Protein AF-A0A3R9GWW0-F1 (afdb_monomer)

Structure (mmCIF, N/CA/C/O backbone):
data_AF-A0A3R9GWW0-F1
#
_entry.id   AF-A0A3R9GWW0-F1
#
loop_
_atom_site.group_PDB
_atom_site.id
_atom_site.type_symbol
_atom_site.label_atom_id
_atom_site.label_alt_id
_atom_site.label_comp_id
_atom_site.label_asym_id
_atom_site.label_entity_id
_atom_site.label_seq_id
_atom_site.pdbx_PDB_ins_code
_atom_site.Cartn_x
_atom_site.Cartn_y
_atom_site.Cartn_z
_atom_site.occupancy
_atom_site.B_iso_or_equiv
_atom_site.auth_seq_id
_atom_site.auth_comp_id
_atom_site.auth_asym_id
_atom_site.auth_atom_id
_atom_site.pdbx_PDB_model_num
ATOM 1 N N . MET A 1 1 ? 41.226 -3.681 -11.270 1.00 31.34 1 MET A N 1
ATOM 2 C CA . MET A 1 1 ? 40.862 -5.068 -11.620 1.00 31.34 1 MET A CA 1
ATOM 3 C C . MET A 1 1 ? 39.345 -5.119 -11.677 1.00 31.34 1 MET A C 1
ATOM 5 O O . MET A 1 1 ? 38.727 -5.248 -10.634 1.00 31.34 1 MET A O 1
ATOM 9 N N . ASN A 1 2 ? 38.751 -4.893 -12.851 1.00 35.66 2 ASN A N 1
ATOM 10 C CA . ASN A 1 2 ? 37.299 -4.964 -13.023 1.00 35.66 2 ASN A CA 1
ATOM 11 C C . ASN A 1 2 ? 37.000 -6.274 -13.745 1.00 35.66 2 ASN A C 1
ATOM 13 O O . ASN A 1 2 ? 37.118 -6.349 -14.965 1.00 35.66 2 ASN A O 1
ATOM 17 N N . GLU A 1 3 ? 36.696 -7.325 -12.989 1.00 45.50 3 GLU A N 1
ATOM 18 C CA . GLU A 1 3 ? 36.083 -8.516 -13.567 1.00 45.50 3 GLU A CA 1
ATOM 19 C C . GLU A 1 3 ? 34.727 -8.099 -14.142 1.00 45.50 3 GLU A C 1
ATOM 21 O O . GLU A 1 3 ? 33.888 -7.549 -13.426 1.00 45.50 3 GLU A O 1
ATOM 26 N N . ASN A 1 4 ? 34.524 -8.317 -15.444 1.00 55.22 4 ASN A N 1
ATOM 27 C CA . ASN A 1 4 ? 33.217 -8.196 -16.086 1.00 55.22 4 ASN A CA 1
ATOM 28 C C . ASN A 1 4 ? 32.294 -9.265 -15.490 1.00 55.22 4 ASN A C 1
ATOM 30 O O . ASN A 1 4 ? 32.170 -10.370 -16.021 1.00 55.22 4 ASN A O 1
ATOM 34 N N . LEU A 1 5 ? 31.708 -8.956 -14.336 1.00 67.00 5 LEU A N 1
ATOM 35 C CA . LEU A 1 5 ? 30.853 -9.864 -13.598 1.00 67.00 5 LEU A CA 1
ATOM 36 C C . LEU A 1 5 ? 29.469 -9.866 -14.243 1.00 67.00 5 LEU A C 1
ATOM 38 O O . LEU A 1 5 ? 28.593 -9.072 -13.906 1.00 67.00 5 LEU A O 1
ATOM 42 N N . TRP A 1 6 ? 29.306 -10.765 -15.203 1.00 82.44 6 TRP A N 1
ATOM 43 C CA . TRP A 1 6 ? 28.029 -11.057 -15.828 1.00 82.44 6 TRP A CA 1
ATOM 44 C C . TRP A 1 6 ? 27.197 -11.935 -14.900 1.00 82.44 6 TRP A C 1
ATOM 46 O O . TRP A 1 6 ? 27.569 -13.072 -14.621 1.00 82.44 6 TRP A O 1
ATOM 56 N N . LEU A 1 7 ? 26.066 -11.414 -14.437 1.00 81.31 7 LEU A N 1
ATOM 57 C CA . LEU A 1 7 ? 25.164 -12.134 -13.542 1.00 81.31 7 LEU A CA 1
ATOM 58 C C . LEU A 1 7 ? 24.038 -12.793 -14.326 1.00 81.31 7 LEU A C 1
ATOM 60 O O . LEU A 1 7 ? 23.473 -12.193 -15.241 1.00 81.31 7 LEU A O 1
ATOM 64 N N . THR A 1 8 ? 23.642 -13.998 -13.937 1.00 89.69 8 THR A N 1
ATOM 65 C CA . THR A 1 8 ? 22.375 -14.583 -14.384 1.00 89.69 8 THR A CA 1
ATOM 66 C C . THR A 1 8 ? 21.188 -13.797 -13.821 1.00 89.69 8 THR A C 1
ATOM 68 O O . THR A 1 8 ? 21.311 -12.989 -12.902 1.00 89.69 8 THR A O 1
ATOM 71 N N . ALA A 1 9 ? 19.985 -14.047 -14.346 1.00 85.38 9 ALA A N 1
ATOM 72 C CA . ALA A 1 9 ? 18.781 -13.383 -13.845 1.00 85.38 9 ALA A CA 1
ATOM 73 C C . ALA A 1 9 ? 18.513 -13.646 -12.353 1.00 85.38 9 ALA A C 1
ATOM 75 O O . ALA A 1 9 ? 17.987 -12.763 -11.684 1.00 85.38 9 ALA A O 1
ATOM 76 N N . ALA A 1 10 ? 18.849 -14.836 -11.844 1.00 81.31 10 ALA A N 1
ATOM 77 C CA . ALA A 1 10 ? 18.664 -15.174 -10.435 1.00 81.31 10 ALA A CA 1
ATOM 78 C C . ALA A 1 10 ? 19.660 -14.412 -9.550 1.00 81.31 10 ALA A C 1
ATOM 80 O O . ALA A 1 10 ? 19.238 -13.721 -8.629 1.00 81.31 10 ALA A O 1
ATOM 81 N N . GLU A 1 11 ? 20.948 -14.445 -9.898 1.00 74.31 11 GLU A N 1
ATOM 82 C CA . GLU A 1 11 ? 22.007 -13.746 -9.155 1.00 74.31 11 GLU A CA 1
ATOM 83 C C . GLU A 1 11 ? 21.822 -12.222 -9.192 1.00 74.31 11 GLU A C 1
ATOM 85 O O . GLU A 1 11 ? 22.012 -11.536 -8.190 1.00 74.31 11 GLU A O 1
ATOM 90 N N . CYS A 1 12 ? 21.407 -11.672 -10.338 1.00 78.44 12 CYS A N 1
ATOM 91 C CA . CYS A 1 12 ? 21.098 -10.250 -10.470 1.00 78.44 12 CYS A CA 1
ATOM 92 C C . CYS A 1 12 ? 19.900 -9.851 -9.596 1.00 78.44 12 CYS A C 1
ATOM 94 O O . CYS A 1 12 ? 19.954 -8.841 -8.894 1.00 78.44 12 CYS A O 1
ATOM 96 N N . ALA A 1 13 ? 18.833 -10.65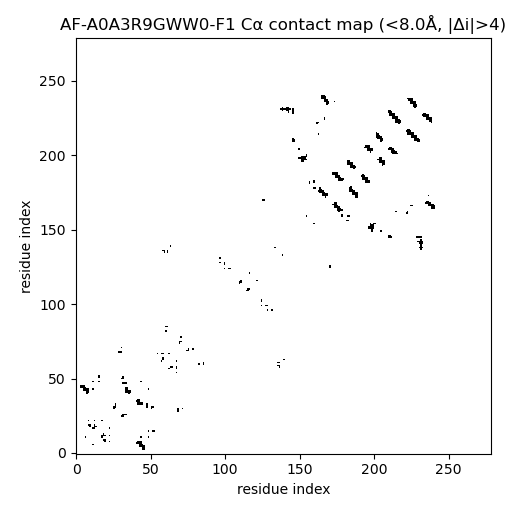6 -9.614 1.00 71.56 13 ALA A N 1
ATOM 97 C CA . ALA A 1 13 ? 17.640 -10.427 -8.807 1.00 71.56 13 ALA A CA 1
ATOM 98 C C . ALA A 1 13 ? 17.975 -10.444 -7.308 1.00 71.56 13 ALA A C 1
ATOM 100 O O . ALA A 1 13 ? 17.619 -9.507 -6.597 1.00 71.56 13 ALA A O 1
ATOM 101 N N . GLU A 1 14 ? 18.725 -11.446 -6.855 1.00 68.56 14 GLU A N 1
ATOM 102 C CA . GLU A 1 14 ? 19.172 -11.569 -5.467 1.00 68.56 14 GLU A CA 1
ATOM 103 C C . GLU A 1 14 ? 20.039 -10.380 -5.037 1.00 68.56 14 GLU A C 1
ATOM 105 O O . GLU A 1 14 ? 19.742 -9.722 -4.041 1.00 68.56 14 GLU A O 1
ATOM 110 N N . ARG A 1 15 ? 21.052 -10.025 -5.834 1.00 67.38 15 ARG A N 1
ATOM 111 C CA . ARG A 1 15 ? 21.992 -8.943 -5.509 1.00 67.38 15 ARG A CA 1
ATOM 112 C C . ARG A 1 15 ? 21.336 -7.566 -5.416 1.00 67.38 15 ARG A C 1
ATOM 114 O O . ARG A 1 15 ? 21.778 -6.727 -4.636 1.00 67.38 15 ARG A O 1
ATOM 121 N N . ILE A 1 16 ? 20.322 -7.318 -6.239 1.00 68.88 16 ILE A N 1
ATOM 122 C CA . ILE A 1 16 ? 19.634 -6.024 -6.327 1.00 68.88 16 ILE A CA 1
ATOM 123 C C . ILE A 1 16 ? 18.380 -5.982 -5.432 1.00 68.88 16 ILE A C 1
ATOM 125 O O . ILE A 1 16 ? 17.779 -4.923 -5.253 1.00 68.88 16 ILE A O 1
ATOM 129 N N . GLY A 1 17 ? 17.987 -7.109 -4.827 1.00 69.25 17 GLY A N 1
ATOM 130 C CA . GLY A 1 17 ? 16.772 -7.198 -4.012 1.00 69.25 17 GLY A CA 1
ATOM 131 C C . GLY A 1 17 ? 15.491 -7.112 -4.848 1.00 69.25 17 GLY A C 1
ATOM 132 O O . GLY A 1 17 ? 14.492 -6.535 -4.423 1.00 69.25 17 GLY A O 1
ATOM 133 N N . LEU A 1 18 ? 15.523 -7.654 -6.066 1.00 76.75 18 LEU A N 1
ATOM 134 C CA . LEU A 1 18 ? 14.397 -7.726 -6.991 1.00 76.75 18 LEU A CA 1
ATOM 135 C C . LEU A 1 18 ? 13.969 -9.175 -7.220 1.00 76.75 18 LEU A C 1
ATOM 137 O O . LEU A 1 18 ? 14.653 -10.125 -6.866 1.00 76.75 18 LEU A O 1
ATOM 141 N N . THR A 1 19 ? 12.821 -9.357 -7.869 1.00 75.62 19 THR A N 1
ATOM 142 C CA . THR A 1 19 ? 12.428 -10.673 -8.383 1.00 75.62 19 THR A CA 1
ATOM 143 C C . THR A 1 19 ? 12.870 -10.832 -9.835 1.00 75.62 19 THR A C 1
ATOM 145 O O . THR A 1 19 ? 12.892 -9.871 -10.606 1.00 75.62 19 THR A O 1
ATOM 148 N N . VAL A 1 20 ? 13.102 -12.072 -10.273 1.00 80.31 20 VAL A N 1
ATOM 149 C CA . VAL A 1 20 ? 13.329 -12.378 -11.700 1.00 80.31 20 VAL A CA 1
ATOM 150 C C . VAL A 1 20 ? 12.158 -11.890 -12.572 1.00 80.31 20 VAL A C 1
ATOM 152 O O . VAL A 1 20 ? 12.354 -11.474 -13.714 1.00 80.31 20 VAL A O 1
ATOM 155 N N . LYS A 1 21 ? 10.928 -11.899 -12.035 1.00 78.56 21 LYS A N 1
ATOM 156 C CA . LYS A 1 21 ? 9.745 -11.335 -12.707 1.00 78.56 21 LYS A CA 1
ATOM 157 C C . LYS A 1 21 ? 9.873 -9.820 -12.912 1.00 78.56 21 LYS A C 1
ATOM 159 O O . LYS A 1 21 ? 9.528 -9.349 -13.993 1.00 78.56 21 LYS A O 1
ATOM 164 N N . ALA A 1 22 ? 10.392 -9.080 -11.930 1.00 79.19 22 ALA A N 1
ATOM 165 C CA . ALA A 1 22 ? 10.634 -7.642 -12.049 1.00 79.19 22 ALA A CA 1
ATOM 166 C C . ALA A 1 22 ? 11.680 -7.331 -13.130 1.00 79.19 22 ALA A C 1
ATOM 168 O O . ALA A 1 22 ? 11.433 -6.477 -13.975 1.00 79.19 22 ALA A O 1
ATOM 169 N N . LEU A 1 23 ? 12.780 -8.093 -13.191 1.00 81.56 23 LEU A N 1
ATOM 170 C CA . LEU A 1 23 ? 13.783 -7.940 -14.255 1.00 81.56 23 LEU A CA 1
ATOM 171 C C . LEU A 1 23 ? 13.171 -8.134 -15.652 1.00 81.56 23 LEU A C 1
ATOM 173 O O . LEU A 1 23 ? 13.373 -7.314 -16.544 1.00 81.56 23 LEU A O 1
ATOM 177 N N . ARG A 1 24 ? 12.344 -9.174 -15.835 1.00 87.31 24 ARG A N 1
ATOM 178 C CA . ARG A 1 24 ? 11.625 -9.413 -17.104 1.00 87.31 24 ARG A CA 1
ATOM 179 C C . ARG A 1 24 ? 10.642 -8.294 -17.440 1.00 87.31 24 ARG A C 1
ATOM 181 O O . ARG A 1 24 ? 10.481 -7.952 -18.608 1.00 87.31 24 ARG A O 1
ATOM 188 N N . LEU A 1 25 ? 9.957 -7.748 -16.436 1.00 86.19 25 LEU A N 1
ATOM 189 C CA . LEU A 1 25 ? 9.049 -6.620 -16.623 1.00 86.19 25 LEU A CA 1
ATOM 190 C C . LEU A 1 25 ? 9.809 -5.379 -17.102 1.00 86.19 25 LEU A C 1
ATOM 192 O O . LEU A 1 25 ? 9.344 -4.710 -18.021 1.00 86.19 25 LEU A O 1
ATOM 196 N N . TYR A 1 26 ? 10.965 -5.087 -16.508 1.00 88.69 26 TYR A N 1
ATOM 197 C CA . TYR A 1 26 ? 11.792 -3.940 -16.881 1.00 88.69 26 TYR A CA 1
ATOM 198 C C . TYR A 1 26 ? 12.376 -4.099 -18.286 1.00 88.69 26 TYR A C 1
ATOM 200 O O . TYR A 1 26 ? 12.288 -3.165 -19.077 1.00 88.69 26 TYR A O 1
ATOM 208 N N . GLU A 1 27 ? 12.850 -5.295 -18.644 1.00 92.44 27 GLU A N 1
ATOM 209 C CA . GLU A 1 27 ? 13.274 -5.605 -20.016 1.00 92.44 27 GLU A CA 1
ATOM 210 C C . GLU A 1 27 ? 12.120 -5.412 -21.013 1.00 92.44 27 GLU A C 1
ATOM 212 O O . GLU A 1 27 ? 12.273 -4.722 -22.015 1.00 92.44 27 GLU A O 1
ATOM 217 N N . LYS A 1 28 ? 10.921 -5.940 -20.717 1.00 90.31 28 LYS A N 1
ATOM 218 C CA . LYS A 1 28 ? 9.733 -5.782 -21.580 1.00 90.31 28 LYS A CA 1
ATOM 219 C C . LYS A 1 28 ? 9.337 -4.313 -21.780 1.00 90.31 28 LYS A C 1
ATOM 221 O O . LYS A 1 28 ? 8.747 -3.973 -22.800 1.00 90.31 28 LYS A O 1
ATOM 226 N N . ARG A 1 29 ? 9.617 -3.458 -20.796 1.00 84.12 29 ARG A N 1
ATOM 227 C CA . ARG A 1 29 ? 9.368 -2.009 -20.838 1.00 84.12 29 ARG A CA 1
ATOM 228 C C . ARG A 1 29 ? 10.515 -1.225 -21.490 1.00 84.12 29 ARG A C 1
ATOM 230 O O . ARG A 1 29 ? 10.422 -0.007 -21.552 1.00 84.12 29 ARG A O 1
ATOM 237 N N . GLY A 1 30 ? 11.574 -1.895 -21.951 1.00 89.38 30 GLY A N 1
ATOM 238 C CA . GLY A 1 30 ? 12.750 -1.259 -22.552 1.00 89.38 30 GLY A CA 1
ATOM 239 C C . GLY A 1 30 ? 13.646 -0.526 -21.551 1.00 89.38 30 GLY A C 1
ATOM 240 O O . GLY A 1 30 ? 14.509 0.243 -21.954 1.00 89.38 30 GLY A O 1
ATOM 241 N N . LEU A 1 31 ? 13.447 -0.745 -20.248 1.00 88.06 31 LEU A N 1
ATOM 242 C CA . LEU A 1 31 ? 14.193 -0.060 -19.190 1.00 88.06 31 LEU A CA 1
ATOM 243 C C . LEU A 1 31 ? 15.599 -0.624 -18.993 1.00 88.06 31 LEU A C 1
ATOM 245 O O . LEU A 1 31 ? 16.478 0.080 -18.514 1.00 88.06 31 LEU A O 1
ATOM 249 N N . ILE A 1 32 ? 15.796 -1.895 -19.332 1.00 91.94 32 ILE A N 1
ATOM 250 C CA . ILE A 1 32 ? 17.079 -2.599 -19.296 1.00 91.94 32 ILE A CA 1
ATOM 251 C C . ILE A 1 32 ? 17.186 -3.470 -20.545 1.00 91.94 32 ILE A C 1
ATOM 253 O O . ILE A 1 32 ? 16.166 -3.934 -21.057 1.00 91.94 32 ILE A O 1
ATOM 257 N N . ASN A 1 33 ? 18.407 -3.731 -21.006 1.00 92.00 33 ASN A N 1
ATOM 258 C CA . ASN A 1 33 ? 18.647 -4.557 -22.185 1.00 92.00 33 ASN A CA 1
ATOM 259 C C . ASN A 1 33 ? 19.767 -5.577 -21.914 1.00 92.00 33 ASN A C 1
ATOM 261 O O . ASN A 1 33 ? 20.886 -5.386 -22.383 1.00 92.00 33 ASN A O 1
ATOM 265 N N . PRO A 1 34 ? 19.486 -6.641 -21.138 1.00 92.06 34 PRO A N 1
ATOM 266 C CA . PRO A 1 34 ? 20.502 -7.607 -20.743 1.00 92.06 34 PRO A CA 1
ATOM 267 C C . PRO A 1 34 ? 21.108 -8.314 -21.955 1.00 92.06 34 PRO A C 1
ATOM 269 O O . PRO A 1 34 ? 20.400 -8.686 -22.899 1.00 92.06 34 PRO A O 1
ATOM 272 N N . TRP A 1 35 ? 22.413 -8.571 -21.891 1.00 92.62 35 TRP A N 1
ATOM 273 C CA . TRP A 1 35 ? 23.101 -9.347 -22.912 1.00 92.62 35 TRP A CA 1
ATOM 274 C C . TRP A 1 35 ? 22.568 -10.781 -22.962 1.00 92.62 35 TRP A C 1
ATOM 276 O O . TRP A 1 35 ? 22.094 -11.335 -21.966 1.00 92.62 35 TRP A O 1
ATOM 286 N N . ARG A 1 36 ? 22.636 -11.406 -24.139 1.00 92.19 36 ARG A N 1
ATOM 287 C CA . ARG A 1 36 ? 22.170 -12.778 -24.347 1.00 92.19 36 ARG A CA 1
ATOM 288 C C . ARG A 1 36 ? 23.310 -13.670 -24.800 1.00 92.19 36 ARG A C 1
ATOM 290 O O . ARG A 1 36 ? 23.989 -13.368 -25.774 1.00 92.19 36 ARG A O 1
ATOM 297 N N . THR A 1 37 ? 23.473 -14.803 -24.122 1.00 88.69 37 THR A N 1
ATOM 298 C CA . THR A 1 37 ? 24.397 -15.855 -24.563 1.00 88.69 37 THR A CA 1
ATOM 299 C C . THR A 1 37 ? 23.921 -16.475 -25.881 1.00 88.69 37 THR A C 1
ATOM 301 O O . THR A 1 37 ? 22.749 -16.366 -26.241 1.00 88.69 37 THR A O 1
ATOM 304 N N . GLY A 1 38 ? 24.782 -17.238 -26.564 1.00 81.62 38 GLY A N 1
ATOM 305 C CA . GLY A 1 38 ? 24.387 -18.011 -27.755 1.00 81.62 38 GLY A CA 1
ATOM 306 C C . GLY A 1 38 ? 23.267 -19.039 -27.507 1.00 81.62 38 GLY A C 1
ATOM 307 O O . GLY A 1 38 ? 22.579 -19.435 -28.440 1.00 81.62 38 GLY A O 1
ATOM 308 N N . LYS A 1 39 ? 23.026 -19.429 -26.245 1.00 86.12 39 LYS A N 1
ATOM 309 C CA . LYS A 1 39 ? 21.882 -20.261 -25.815 1.00 86.12 39 LYS A CA 1
ATOM 310 C C . LYS A 1 39 ? 20.658 -19.431 -25.391 1.00 86.12 39 LYS A C 1
ATOM 312 O O . LYS A 1 39 ? 19.731 -19.957 -24.780 1.00 86.12 39 LYS A O 1
ATOM 317 N N . ASN A 1 40 ? 20.655 -18.135 -25.699 1.00 87.06 40 ASN A N 1
ATOM 318 C CA . ASN A 1 40 ? 19.601 -17.168 -25.397 1.00 87.06 40 ASN A CA 1
ATOM 319 C C . ASN A 1 40 ? 19.351 -16.921 -23.891 1.00 87.06 40 ASN A C 1
ATOM 321 O O . ASN A 1 40 ? 18.244 -16.549 -23.485 1.00 87.06 40 ASN A O 1
ATOM 325 N N . TRP A 1 41 ? 20.363 -17.124 -23.041 1.00 87.75 41 TRP A N 1
ATOM 326 C CA . TRP A 1 41 ? 20.273 -16.825 -21.605 1.00 87.75 41 TRP A CA 1
ATOM 327 C C . TRP A 1 41 ? 20.624 -15.370 -21.326 1.00 87.75 41 TRP A C 1
ATOM 329 O O . TRP A 1 41 ? 21.579 -14.858 -21.897 1.00 87.75 41 TRP A O 1
ATOM 339 N N . ARG A 1 42 ? 19.868 -14.726 -20.431 1.00 92.25 42 ARG A N 1
ATOM 340 C CA . ARG A 1 42 ? 20.091 -13.329 -20.034 1.00 92.25 42 ARG A CA 1
ATOM 341 C C . ARG A 1 42 ? 21.254 -13.226 -19.061 1.00 92.25 42 ARG A C 1
ATOM 343 O O . ARG A 1 42 ? 21.236 -13.910 -18.036 1.00 92.25 42 ARG A O 1
ATOM 350 N N . LEU A 1 43 ? 22.175 -12.327 -19.365 1.00 90.81 43 LEU A N 1
ATOM 351 C CA . LEU A 1 43 ? 23.265 -11.915 -18.504 1.00 90.81 43 LEU A CA 1
ATOM 352 C C . LEU A 1 43 ? 23.192 -10.406 -18.274 1.00 90.81 43 LEU A C 1
ATOM 354 O O . LEU A 1 43 ? 22.902 -9.641 -19.192 1.00 90.81 43 LEU A O 1
ATOM 358 N N . TYR A 1 44 ? 23.431 -10.002 -17.034 1.00 85.94 44 TYR A N 1
ATOM 359 C CA . TYR A 1 44 ? 23.346 -8.620 -16.579 1.00 85.94 44 TYR A CA 1
ATOM 360 C C . TYR A 1 44 ? 24.750 -8.153 -16.221 1.00 85.94 44 TYR A C 1
ATOM 362 O O . TYR A 1 44 ? 25.382 -8.735 -15.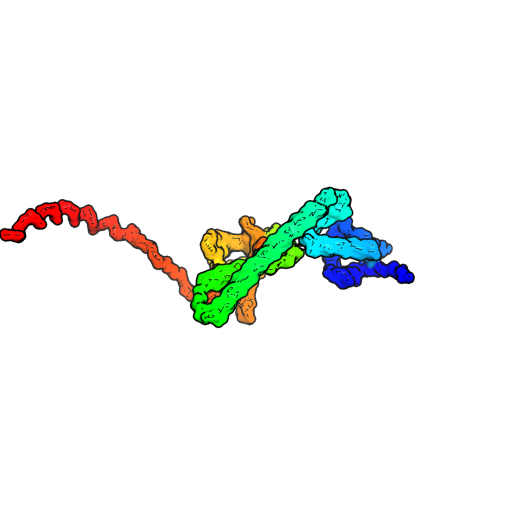334 1.00 85.94 44 TYR A O 1
ATOM 370 N N . GLY A 1 45 ? 25.236 -7.153 -16.949 1.00 77.62 45 GLY A N 1
ATOM 371 C CA . GLY A 1 45 ? 26.532 -6.533 -16.733 1.00 77.62 45 GLY A CA 1
ATOM 372 C C . GLY A 1 45 ? 26.447 -5.333 -15.796 1.00 77.62 45 GLY A C 1
ATOM 373 O O . GLY A 1 45 ? 25.431 -5.070 -15.142 1.00 77.62 45 GLY A O 1
ATOM 374 N N . VAL A 1 46 ? 27.545 -4.585 -15.734 1.00 72.12 46 VAL A N 1
ATOM 375 C CA . VAL A 1 46 ? 27.666 -3.394 -14.883 1.00 72.12 46 VAL A CA 1
ATOM 376 C C . VAL A 1 46 ? 26.694 -2.299 -15.333 1.00 72.12 46 VAL A C 1
ATOM 378 O O . VAL A 1 46 ? 26.111 -1.620 -14.486 1.00 72.12 46 VAL A O 1
ATOM 381 N N . GLU A 1 47 ? 26.453 -2.166 -16.637 1.00 72.94 47 GLU A N 1
ATOM 382 C CA . GLU A 1 47 ? 25.510 -1.199 -17.200 1.00 72.94 47 GLU A CA 1
ATOM 383 C C . GLU A 1 47 ? 24.064 -1.498 -16.782 1.00 72.94 47 GLU A C 1
ATOM 385 O O . GLU A 1 47 ? 23.352 -0.598 -16.323 1.00 72.94 47 GLU A O 1
ATOM 390 N N . GLU A 1 48 ? 23.628 -2.762 -16.859 1.00 80.62 48 GLU A N 1
ATOM 391 C CA . GLU A 1 48 ? 22.290 -3.150 -16.397 1.00 80.62 48 GLU A CA 1
ATOM 392 C C . GLU A 1 48 ? 22.137 -2.947 -14.890 1.00 80.62 48 GLU A C 1
ATOM 394 O O . GLU A 1 48 ? 21.093 -2.478 -14.441 1.00 80.62 48 GLU A O 1
ATOM 399 N N . LEU A 1 49 ? 23.164 -3.264 -14.099 1.00 72.69 49 LEU A N 1
ATOM 400 C CA . LEU A 1 49 ? 23.149 -3.058 -12.649 1.00 72.69 49 LEU A CA 1
ATOM 401 C C . LEU A 1 49 ? 23.032 -1.570 -12.290 1.00 72.69 49 LEU A C 1
ATOM 403 O O . LEU A 1 49 ? 22.244 -1.212 -11.413 1.00 72.69 49 LEU A O 1
ATOM 407 N N . ALA A 1 50 ? 23.774 -0.696 -12.974 1.00 65.69 50 ALA A N 1
ATOM 408 C CA . ALA A 1 50 ? 23.674 0.750 -12.789 1.00 65.69 50 ALA A CA 1
ATOM 409 C C . ALA A 1 50 ? 22.259 1.254 -13.114 1.00 65.69 50 ALA A C 1
ATOM 411 O O . ALA A 1 50 ? 21.652 1.970 -12.314 1.00 65.69 50 ALA A O 1
ATOM 412 N N . ARG A 1 51 ? 21.690 0.794 -14.232 1.00 78.00 51 ARG A N 1
ATOM 413 C CA . ARG A 1 51 ? 20.326 1.130 -14.654 1.00 78.00 51 ARG A CA 1
ATOM 414 C C . ARG A 1 51 ? 19.260 0.625 -13.678 1.00 78.00 51 ARG A C 1
ATOM 416 O O . ARG A 1 51 ? 18.304 1.335 -13.378 1.00 78.00 51 ARG A O 1
ATOM 423 N N . LEU A 1 52 ? 19.412 -0.587 -13.151 1.00 76.38 52 LEU A N 1
ATOM 424 C CA . LEU A 1 52 ? 18.506 -1.150 -12.148 1.00 76.38 52 LEU A CA 1
ATOM 425 C C . LEU A 1 52 ? 18.535 -0.350 -10.841 1.00 76.38 52 LEU A C 1
ATOM 427 O O . LEU A 1 52 ? 17.477 -0.083 -10.270 1.00 76.38 52 LEU A O 1
ATOM 431 N N . ASN A 1 53 ? 19.719 0.071 -10.393 1.00 65.06 53 ASN A N 1
ATOM 432 C CA . ASN A 1 53 ? 19.860 0.929 -9.216 1.00 65.06 53 ASN A CA 1
ATOM 433 C C . ASN A 1 53 ? 19.212 2.305 -9.420 1.00 65.06 53 ASN A C 1
ATOM 435 O O . ASN A 1 53 ? 18.556 2.808 -8.510 1.00 65.06 53 ASN A O 1
ATOM 439 N N . GLU A 1 54 ? 19.329 2.886 -10.614 1.00 68.88 54 GLU A N 1
ATOM 440 C CA . GLU A 1 54 ? 18.648 4.133 -10.980 1.00 68.88 54 GLU A CA 1
ATOM 441 C C . GLU A 1 54 ? 17.116 3.983 -10.909 1.00 68.88 54 GLU A C 1
ATOM 443 O O . GLU A 1 54 ? 16.439 4.779 -10.256 1.00 68.88 54 GLU A O 1
ATOM 448 N N . ILE A 1 55 ? 16.563 2.912 -11.490 1.00 75.75 55 ILE A N 1
ATOM 449 C CA . ILE A 1 55 ? 15.125 2.598 -11.415 1.00 75.75 55 ILE A CA 1
ATOM 450 C C . ILE A 1 55 ? 14.677 2.447 -9.956 1.00 75.75 55 ILE A C 1
ATOM 452 O O . ILE A 1 55 ? 13.628 2.969 -9.581 1.00 75.75 55 ILE A O 1
ATOM 456 N N . LEU A 1 56 ? 15.462 1.757 -9.123 1.00 68.81 56 LEU A N 1
ATOM 457 C CA . LEU A 1 56 ? 15.165 1.582 -7.700 1.00 68.81 56 LEU A CA 1
ATOM 458 C C . LEU A 1 56 ? 15.208 2.897 -6.918 1.00 68.81 56 LEU A C 1
ATOM 460 O O . LEU A 1 56 ? 14.356 3.115 -6.059 1.00 68.81 56 LEU A O 1
ATOM 464 N N . ALA A 1 57 ? 16.168 3.777 -7.201 1.00 60.59 57 ALA A N 1
ATOM 465 C CA . ALA A 1 57 ? 16.246 5.089 -6.566 1.00 60.59 57 ALA A CA 1
ATOM 466 C C . ALA A 1 57 ? 15.002 5.927 -6.891 1.00 60.59 57 ALA A C 1
ATOM 468 O O . ALA A 1 57 ? 14.361 6.459 -5.989 1.00 60.59 57 ALA A O 1
ATOM 469 N N . LEU A 1 58 ? 14.594 5.965 -8.161 1.00 68.62 58 LEU A N 1
ATOM 470 C CA . LEU A 1 58 ? 13.392 6.680 -8.596 1.00 68.62 58 LEU A CA 1
ATOM 471 C C . LEU A 1 58 ? 12.107 6.059 -8.033 1.00 68.62 58 LEU A C 1
ATOM 473 O O . LEU A 1 58 ? 11.174 6.779 -7.678 1.00 68.62 58 LEU A O 1
ATOM 477 N N . LYS A 1 59 ? 12.065 4.731 -7.898 1.00 70.88 59 LYS A N 1
ATOM 478 C CA . LYS A 1 59 ? 10.977 4.026 -7.212 1.00 70.88 59 LYS A CA 1
ATOM 479 C C . LYS A 1 59 ? 10.847 4.450 -5.754 1.00 70.88 59 LYS A C 1
ATOM 481 O O . LYS A 1 59 ? 9.779 4.894 -5.348 1.00 70.88 59 LYS A O 1
ATOM 486 N N . ARG A 1 60 ? 11.962 4.466 -5.018 1.00 62.31 60 ARG A N 1
ATOM 487 C CA . ARG A 1 60 ? 12.015 4.935 -3.622 1.00 62.31 60 ARG A CA 1
ATOM 488 C C . ARG A 1 60 ? 11.599 6.399 -3.461 1.00 62.31 60 ARG A C 1
ATOM 490 O O . ARG A 1 60 ? 11.114 6.770 -2.398 1.00 62.31 60 ARG A O 1
ATOM 497 N N . LEU A 1 61 ? 11.752 7.212 -4.507 1.00 58.62 61 LEU A N 1
ATOM 498 C CA . LEU A 1 61 ? 11.258 8.593 -4.571 1.00 58.62 61 LEU A CA 1
ATOM 499 C C . LEU A 1 61 ? 9.755 8.696 -4.905 1.00 58.62 61 LEU A C 1
ATOM 501 O O . LEU A 1 61 ? 9.232 9.796 -5.054 1.00 58.62 61 LEU A O 1
ATOM 505 N N . GLY A 1 62 ? 9.052 7.569 -5.027 1.00 62.78 62 GLY A N 1
ATOM 506 C CA . GLY A 1 62 ? 7.608 7.505 -5.244 1.00 62.78 62 GLY A CA 1
ATOM 507 C C . GLY A 1 62 ? 7.178 7.558 -6.711 1.00 62.78 62 GLY A C 1
ATOM 508 O O . GLY A 1 62 ? 5.989 7.730 -6.990 1.00 62.78 62 GLY A O 1
ATOM 509 N N . LEU A 1 63 ? 8.099 7.420 -7.673 1.00 67.75 63 LEU A N 1
ATOM 510 C CA . LEU A 1 63 ? 7.746 7.493 -9.091 1.00 67.75 63 LEU A CA 1
ATOM 511 C C . LEU A 1 63 ? 7.117 6.184 -9.600 1.00 67.75 63 LEU A C 1
ATOM 513 O O . LEU A 1 63 ? 7.569 5.061 -9.346 1.00 67.75 63 LEU A O 1
ATOM 517 N N . SER A 1 64 ? 6.065 6.327 -10.410 1.00 76.75 64 SER A N 1
ATOM 518 C CA . SER A 1 64 ? 5.452 5.192 -11.101 1.00 76.75 64 SER A CA 1
ATOM 519 C C . SER A 1 64 ? 6.404 4.619 -12.157 1.00 76.75 64 SER A C 1
ATOM 521 O O . SER A 1 64 ? 7.244 5.322 -12.716 1.00 76.75 64 SER A O 1
ATOM 523 N N . LEU A 1 65 ? 6.259 3.330 -12.484 1.00 77.94 65 LEU A N 1
ATOM 524 C CA . LEU A 1 65 ? 7.127 2.700 -13.488 1.00 77.94 65 LEU A CA 1
ATOM 525 C C . LEU A 1 65 ? 6.942 3.324 -14.884 1.00 77.94 65 LEU A C 1
ATOM 527 O O . LEU A 1 65 ? 7.897 3.404 -15.649 1.00 77.94 65 LEU A O 1
ATOM 531 N N . ALA A 1 66 ? 5.727 3.784 -15.205 1.00 80.44 66 ALA A N 1
ATOM 532 C CA . ALA A 1 66 ? 5.451 4.510 -16.443 1.00 80.44 66 ALA A CA 1
ATOM 533 C C . ALA A 1 66 ? 6.247 5.821 -16.502 1.00 80.44 66 ALA A C 1
ATOM 535 O O . ALA A 1 66 ? 6.966 6.052 -17.468 1.00 80.44 66 ALA A O 1
ATOM 536 N N . ARG A 1 67 ? 6.230 6.604 -15.414 1.00 71.81 67 ARG A N 1
ATOM 537 C CA . ARG A 1 67 ? 6.969 7.867 -15.341 1.00 71.81 67 ARG A CA 1
ATOM 538 C C . ARG A 1 67 ? 8.483 7.670 -15.369 1.00 71.81 67 ARG A C 1
ATOM 540 O O . ARG A 1 67 ? 9.182 8.436 -16.017 1.00 71.81 67 ARG A O 1
ATOM 547 N N . ILE A 1 68 ? 8.982 6.620 -14.716 1.00 80.19 68 ILE A N 1
ATOM 548 C CA . ILE A 1 68 ? 10.396 6.227 -14.803 1.00 80.19 68 ILE A CA 1
ATOM 549 C C . ILE A 1 68 ? 10.771 5.900 -16.255 1.00 80.19 68 ILE A C 1
ATOM 551 O O . ILE A 1 68 ? 11.841 6.284 -16.705 1.00 80.19 68 ILE A O 1
ATOM 555 N N . THR A 1 69 ? 9.884 5.246 -17.010 1.00 83.44 69 THR A N 1
ATOM 556 C CA . THR A 1 69 ? 10.128 4.933 -18.429 1.00 83.44 69 THR A CA 1
ATOM 557 C C . THR A 1 69 ? 10.252 6.200 -19.274 1.00 83.44 69 THR A C 1
ATOM 559 O O . THR A 1 69 ? 11.224 6.338 -20.008 1.00 83.44 69 THR A O 1
ATOM 562 N N . GLU A 1 70 ? 9.332 7.154 -19.123 1.00 80.38 70 GLU A N 1
ATOM 563 C CA . GLU A 1 70 ? 9.392 8.458 -19.810 1.00 80.38 70 GLU A CA 1
ATOM 564 C C . GLU A 1 70 ? 10.658 9.247 -19.446 1.00 80.38 70 GLU A C 1
ATOM 566 O O . GLU A 1 70 ? 11.307 9.849 -20.304 1.00 80.38 70 GLU A O 1
ATOM 571 N N . LEU A 1 71 ? 11.029 9.221 -18.163 1.00 78.31 71 LEU A N 1
ATOM 572 C CA . LEU A 1 71 ? 12.205 9.909 -17.649 1.00 78.31 71 LEU A CA 1
ATOM 573 C C . LEU A 1 71 ? 13.497 9.358 -18.249 1.00 78.31 71 LEU A C 1
ATOM 575 O O . LEU A 1 71 ? 14.308 10.116 -18.775 1.00 78.31 71 LEU A O 1
ATOM 579 N N . LEU A 1 72 ? 13.670 8.038 -18.194 1.00 79.06 72 LEU A N 1
ATOM 580 C CA . LEU A 1 72 ? 14.880 7.377 -18.677 1.00 79.06 72 LEU A CA 1
ATOM 581 C C . LEU A 1 72 ? 14.963 7.338 -20.209 1.00 79.06 72 LEU A C 1
ATOM 583 O O . LEU A 1 72 ? 16.059 7.198 -20.748 1.00 79.06 72 LEU A O 1
ATOM 587 N N . ALA A 1 73 ? 13.841 7.530 -20.909 1.00 78.75 73 ALA A N 1
ATOM 588 C CA . ALA A 1 73 ? 13.800 7.750 -22.354 1.00 78.75 73 ALA A CA 1
ATOM 589 C C . ALA A 1 73 ? 14.224 9.175 -22.773 1.00 78.75 73 ALA A C 1
ATOM 591 O O . ALA A 1 73 ? 14.186 9.497 -23.960 1.00 78.75 73 ALA A O 1
ATOM 592 N N . GLY A 1 74 ? 14.602 10.046 -21.825 1.00 67.00 74 GLY A N 1
ATOM 593 C CA . GLY A 1 74 ? 14.992 11.432 -22.104 1.00 67.00 74 GLY A CA 1
ATOM 594 C C . GLY A 1 74 ? 13.820 12.335 -22.499 1.00 67.00 74 GLY A C 1
ATOM 595 O O . GLY A 1 74 ? 14.033 13.435 -23.000 1.00 67.00 74 GLY A O 1
ATOM 596 N N . GLN A 1 75 ? 12.581 11.881 -22.284 1.00 55.38 75 GLN A N 1
ATOM 597 C CA . GLN A 1 75 ? 11.360 12.601 -22.657 1.00 55.38 75 GLN A CA 1
ATOM 598 C C . GLN A 1 75 ? 10.816 13.481 -21.524 1.00 55.38 75 GLN A C 1
ATOM 600 O O . GLN A 1 75 ? 9.869 14.237 -21.733 1.00 55.38 75 GLN A O 1
ATOM 605 N N . ALA A 1 76 ? 11.393 13.409 -20.322 1.00 52.44 76 ALA A N 1
ATOM 606 C CA . ALA A 1 76 ? 10.917 14.185 -19.186 1.00 52.44 76 ALA A CA 1
ATOM 607 C C . ALA A 1 76 ? 11.728 15.472 -18.992 1.00 52.44 76 ALA A C 1
ATOM 609 O O . ALA A 1 76 ? 12.725 15.507 -18.275 1.00 52.44 76 ALA A O 1
ATOM 610 N N . THR A 1 77 ? 11.202 16.576 -19.508 1.00 51.88 77 THR A N 1
ATOM 611 C CA . THR A 1 77 ? 11.575 17.956 -19.142 1.00 51.88 77 THR A CA 1
ATOM 612 C C . THR A 1 77 ? 11.105 18.352 -17.727 1.00 51.88 77 THR A C 1
ATOM 614 O O . THR A 1 77 ? 11.040 19.528 -17.391 1.00 51.88 77 THR A O 1
ATOM 617 N N . ASP A 1 78 ? 10.710 17.378 -16.902 1.00 57.50 78 ASP A N 1
ATOM 618 C CA . ASP A 1 78 ? 9.733 17.575 -15.823 1.00 57.50 78 ASP A CA 1
ATOM 619 C C . ASP A 1 78 ? 10.027 16.686 -14.588 1.00 57.50 78 ASP A C 1
ATOM 621 O O . ASP A 1 78 ? 9.176 16.497 -13.712 1.00 57.50 78 ASP A O 1
ATOM 625 N N . LEU A 1 79 ? 11.251 16.129 -14.504 1.00 57.75 79 LEU A N 1
ATOM 626 C CA . LEU A 1 79 ? 11.761 15.448 -13.303 1.00 57.75 79 LEU A CA 1
ATOM 627 C C . LEU A 1 79 ? 11.783 16.403 -12.115 1.00 57.75 79 LEU A C 1
ATOM 629 O O . LEU A 1 79 ? 11.282 16.058 -11.052 1.00 57.75 79 LEU A O 1
ATOM 633 N N . ASP A 1 80 ? 12.318 17.606 -12.325 1.00 60.34 80 ASP A N 1
ATOM 634 C CA . ASP A 1 80 ? 12.397 18.648 -11.305 1.00 60.34 80 ASP A CA 1
ATOM 635 C C . ASP A 1 80 ? 11.011 18.957 -10.720 1.00 60.34 80 ASP A C 1
ATOM 637 O O . ASP A 1 80 ? 10.806 18.839 -9.515 1.00 60.34 80 ASP A O 1
ATOM 641 N N . ARG A 1 81 ? 9.997 19.170 -11.572 1.00 58.44 81 ARG A N 1
ATOM 642 C CA . ARG A 1 81 ? 8.612 19.357 -11.110 1.00 58.44 81 ARG A CA 1
ATOM 643 C C . ARG A 1 81 ? 8.062 18.147 -10.360 1.00 58.44 81 ARG A C 1
ATOM 645 O O . ARG A 1 81 ? 7.386 18.313 -9.349 1.00 58.44 81 ARG A O 1
ATOM 652 N N . THR A 1 82 ? 8.362 16.933 -10.821 1.00 57.47 82 THR A N 1
ATOM 653 C CA . THR A 1 82 ? 7.938 15.696 -10.143 1.00 57.47 82 THR A CA 1
ATOM 654 C C . THR A 1 82 ? 8.556 15.601 -8.743 1.00 57.47 82 THR A C 1
ATOM 656 O O . THR A 1 82 ? 7.856 15.275 -7.783 1.00 57.47 82 THR A O 1
ATOM 659 N N . LEU A 1 83 ? 9.843 15.929 -8.607 1.00 62.12 83 LEU A N 1
ATOM 660 C CA . LEU A 1 83 ? 10.551 15.946 -7.327 1.00 62.12 83 LEU A CA 1
ATOM 661 C C . LEU A 1 83 ? 10.029 17.054 -6.407 1.00 62.12 83 LEU A C 1
ATOM 663 O O . LEU A 1 83 ? 9.827 16.796 -5.224 1.00 62.12 83 LEU A O 1
ATOM 667 N N . VAL A 1 84 ? 9.717 18.238 -6.938 1.00 66.06 84 VAL A N 1
ATOM 668 C CA . VAL A 1 84 ? 9.083 19.333 -6.183 1.00 66.06 84 VAL A CA 1
ATOM 669 C C . VAL A 1 84 ? 7.696 18.929 -5.669 1.00 66.06 84 VAL A C 1
ATOM 671 O O . VAL A 1 84 ? 7.362 19.190 -4.510 1.00 66.06 84 VAL A O 1
ATOM 674 N N . MET A 1 85 ? 6.881 18.247 -6.481 1.00 58.72 85 MET A N 1
ATOM 675 C CA . MET A 1 85 ? 5.582 17.725 -6.034 1.00 58.72 85 MET A CA 1
ATOM 676 C C . MET A 1 85 ? 5.744 16.671 -4.931 1.00 58.72 85 MET A C 1
ATOM 678 O O . MET A 1 85 ? 5.058 16.757 -3.912 1.00 58.72 85 MET A O 1
ATOM 682 N N . GLN A 1 86 ? 6.682 15.729 -5.083 1.00 60.22 86 GLN A N 1
ATOM 683 C CA . GLN A 1 86 ? 6.980 14.722 -4.054 1.00 60.22 86 GLN A CA 1
ATOM 684 C C . GLN A 1 86 ? 7.489 15.359 -2.757 1.00 60.22 86 GLN A C 1
ATOM 686 O O . GLN A 1 86 ? 7.009 15.039 -1.670 1.00 60.22 86 GLN A O 1
ATOM 691 N N . GLN A 1 87 ? 8.404 16.325 -2.856 1.00 68.38 87 GLN A N 1
ATOM 692 C CA . GLN A 1 87 ? 8.894 17.093 -1.715 1.00 68.38 87 GLN A CA 1
ATOM 693 C C . GLN A 1 87 ? 7.738 17.796 -0.991 1.00 68.38 87 GLN A C 1
ATOM 695 O O . GLN A 1 87 ? 7.645 17.730 0.232 1.00 68.38 87 GLN A O 1
ATOM 700 N N . THR A 1 88 ? 6.816 18.411 -1.735 1.00 67.56 88 THR A N 1
ATOM 701 C CA . THR A 1 88 ? 5.631 19.080 -1.174 1.00 67.56 88 THR A CA 1
ATOM 702 C C . THR A 1 88 ? 4.722 18.092 -0.434 1.00 67.56 88 THR A C 1
ATOM 704 O O . THR A 1 88 ? 4.248 18.383 0.666 1.00 67.56 88 THR A O 1
ATOM 707 N N . GLN A 1 89 ? 4.514 16.895 -0.988 1.00 62.44 89 GLN A N 1
ATOM 708 C CA . GLN A 1 89 ? 3.735 15.834 -0.342 1.00 62.44 89 GLN A CA 1
ATOM 709 C C . GLN A 1 89 ? 4.393 15.337 0.951 1.00 62.44 89 GLN A C 1
ATOM 711 O O . GLN A 1 89 ? 3.705 15.191 1.964 1.00 62.44 89 GLN A O 1
ATOM 716 N N . LEU A 1 90 ? 5.714 15.132 0.946 1.00 69.06 90 LEU A N 1
ATOM 717 C CA . LEU A 1 90 ? 6.475 14.726 2.131 1.00 69.06 90 LEU A CA 1
ATOM 718 C C . LEU A 1 90 ? 6.444 15.796 3.226 1.00 69.06 90 LEU A C 1
ATOM 720 O O . LEU A 1 90 ? 6.261 15.469 4.396 1.00 69.06 90 LEU A O 1
ATOM 724 N N . LEU A 1 91 ? 6.557 17.075 2.860 1.00 75.50 91 LEU A N 1
ATOM 725 C CA . LEU A 1 91 ? 6.433 18.189 3.804 1.00 75.50 91 LEU A CA 1
ATOM 726 C C . LEU A 1 91 ? 5.029 18.259 4.421 1.00 75.50 91 LEU A C 1
ATOM 728 O O . LEU A 1 91 ? 4.899 18.477 5.624 1.00 75.50 91 LEU A O 1
ATOM 732 N N . SER A 1 92 ? 3.983 18.017 3.627 1.00 70.06 92 SER A N 1
ATOM 733 C CA . SER A 1 92 ? 2.606 17.942 4.127 1.00 70.06 92 SER A CA 1
ATOM 734 C C . SER A 1 92 ? 2.406 16.762 5.083 1.00 70.06 92 SER A C 1
ATOM 736 O O . SER A 1 92 ? 1.775 16.920 6.127 1.00 70.06 92 SER A O 1
ATOM 738 N N . LEU A 1 93 ? 2.968 15.589 4.765 1.00 72.75 93 LEU A N 1
ATOM 739 C CA . LEU A 1 93 ? 2.945 14.436 5.666 1.00 72.75 93 LEU A CA 1
ATOM 740 C C . LEU A 1 93 ? 3.671 14.745 6.979 1.00 72.75 93 LEU A C 1
ATOM 742 O O . LEU A 1 93 ? 3.110 14.486 8.040 1.00 72.75 93 LEU A O 1
ATOM 746 N N . ARG A 1 94 ? 4.867 15.342 6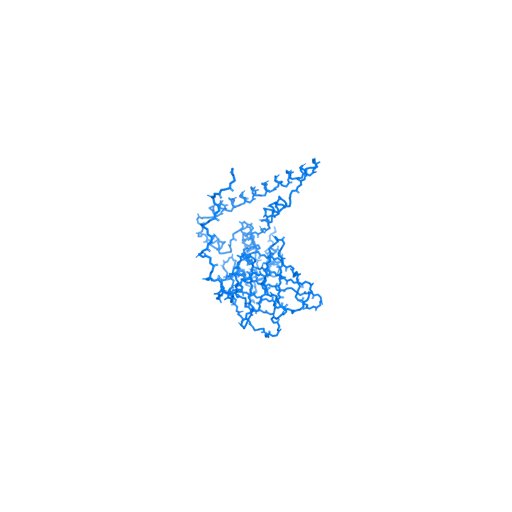.910 1.00 82.12 94 ARG A N 1
ATOM 747 C CA . ARG A 1 94 ? 5.630 15.761 8.092 1.00 82.12 94 ARG A CA 1
ATOM 748 C C . ARG A 1 94 ? 4.794 16.661 9.002 1.00 82.12 94 ARG A C 1
ATOM 750 O O . ARG A 1 94 ? 4.673 16.350 10.179 1.00 82.12 94 ARG A O 1
ATOM 757 N N . SER A 1 95 ? 4.154 17.691 8.444 1.00 81.00 95 SER A N 1
ATOM 758 C CA . SER A 1 95 ? 3.288 18.600 9.208 1.00 81.00 95 SER A CA 1
ATOM 759 C C . SER A 1 95 ? 2.162 17.853 9.928 1.00 81.00 95 SER A C 1
ATOM 761 O O . SER A 1 95 ? 1.959 18.054 11.118 1.00 81.00 95 SER A O 1
ATOM 763 N N . ARG A 1 96 ? 1.467 16.930 9.245 1.00 76.25 96 ARG A N 1
ATOM 764 C CA . ARG A 1 96 ? 0.387 16.142 9.870 1.00 76.25 96 ARG A CA 1
ATOM 765 C C . ARG A 1 96 ? 0.885 15.271 11.024 1.00 76.25 96 ARG A C 1
ATOM 767 O O . ARG A 1 96 ? 0.190 15.126 12.030 1.00 76.25 96 ARG A O 1
ATOM 774 N N . VAL A 1 97 ? 2.068 14.677 10.874 1.00 79.75 97 VAL A N 1
ATOM 775 C CA . VAL A 1 97 ? 2.696 13.862 11.924 1.00 79.75 97 VAL A CA 1
ATOM 776 C C . VAL A 1 97 ? 3.084 14.731 13.120 1.00 79.75 97 VAL A C 1
ATOM 778 O O . VAL A 1 97 ? 2.798 14.360 14.256 1.00 79.75 97 VAL A O 1
ATOM 781 N N . GLU A 1 98 ? 3.681 15.898 12.880 1.00 86.50 98 GLU A N 1
ATOM 782 C CA . GLU A 1 98 ? 4.053 16.865 13.923 1.00 86.50 98 GLU A CA 1
ATOM 783 C C . GLU A 1 98 ? 2.824 17.373 14.699 1.00 86.50 98 GLU A C 1
ATOM 785 O O . GLU A 1 98 ? 2.837 17.399 15.935 1.00 86.50 98 GLU A O 1
ATOM 790 N N . ASP A 1 99 ? 1.729 17.683 14.001 1.00 82.06 99 ASP A N 1
ATOM 791 C CA . ASP A 1 99 ? 0.458 18.086 14.615 1.00 82.06 99 ASP A CA 1
ATOM 792 C C . ASP A 1 99 ? -0.128 16.966 15.487 1.00 82.06 99 ASP A C 1
ATOM 794 O O . ASP A 1 99 ? -0.538 17.192 16.631 1.00 82.06 99 ASP A O 1
ATOM 798 N N . SER A 1 100 ? -0.121 15.735 14.973 1.00 78.06 100 SER A N 1
ATOM 799 C CA . SER A 1 100 ? -0.621 14.556 15.688 1.00 78.06 100 SER A CA 1
ATOM 800 C C . SER A 1 100 ? 0.194 14.274 16.953 1.00 78.06 100 SER A C 1
ATOM 802 O O . SER A 1 100 ? -0.373 14.058 18.027 1.00 78.06 100 SER A O 1
ATOM 804 N N . LEU A 1 101 ? 1.527 14.339 16.862 1.00 86.19 101 LEU A N 1
ATOM 805 C CA . LEU A 1 101 ? 2.425 14.188 18.011 1.00 86.19 101 LEU A CA 1
ATOM 806 C C . LEU A 1 101 ? 2.179 15.266 19.068 1.00 86.19 101 LEU A C 1
ATOM 808 O O . LEU A 1 101 ? 2.153 14.962 20.262 1.00 86.19 101 LEU A O 1
ATOM 812 N N . SER A 1 102 ? 1.960 16.511 18.645 1.00 87.62 102 SER A N 1
ATOM 813 C CA . SER A 1 102 ? 1.674 17.625 19.554 1.00 87.62 102 SER A CA 1
ATOM 814 C C . SER A 1 102 ? 0.392 17.384 20.356 1.00 87.62 102 SER A C 1
ATOM 816 O O . SER A 1 102 ? 0.380 17.568 21.575 1.00 87.62 102 SER A O 1
ATOM 818 N N . ARG A 1 103 ? -0.665 16.880 19.708 1.00 84.06 103 ARG A N 1
ATOM 819 C CA . ARG A 1 103 ? -1.939 16.527 20.363 1.00 84.06 103 ARG A CA 1
ATOM 820 C C . ARG A 1 103 ? -1.793 15.367 21.342 1.00 84.06 103 ARG A C 1
ATOM 822 O O . ARG A 1 103 ? -2.282 15.460 22.468 1.00 84.06 103 ARG A O 1
ATOM 829 N N . ILE A 1 104 ? -1.081 14.309 20.950 1.00 86.44 104 ILE A N 1
ATOM 830 C CA . ILE A 1 104 ? -0.771 13.180 21.842 1.00 86.44 104 ILE A CA 1
ATOM 831 C C . ILE A 1 104 ? -0.024 13.681 23.082 1.00 86.44 104 ILE A C 1
ATOM 833 O O . ILE A 1 104 ? -0.377 13.323 24.204 1.00 86.44 104 ILE A O 1
ATOM 837 N N . ASN A 1 105 ? 0.991 14.527 22.902 1.00 89.69 105 ASN A N 1
ATOM 838 C CA . ASN A 1 105 ? 1.779 15.059 24.010 1.00 89.69 105 ASN A CA 1
ATOM 839 C C . ASN A 1 105 ? 0.940 15.933 24.952 1.00 89.69 105 ASN A C 1
ATOM 841 O O . ASN A 1 105 ? 1.044 15.769 26.168 1.00 89.69 105 ASN A O 1
ATOM 845 N N . ALA A 1 106 ? 0.073 16.796 24.416 1.00 86.75 106 ALA A N 1
ATOM 846 C CA . ALA A 1 106 ? -0.853 17.597 25.218 1.00 86.75 106 ALA A CA 1
ATOM 847 C C . ALA A 1 106 ? -1.807 16.712 26.038 1.00 86.75 106 ALA A C 1
ATOM 849 O O . ALA A 1 106 ? -2.002 16.943 27.231 1.00 86.75 106 ALA A O 1
ATOM 850 N N . LEU A 1 107 ? -2.345 15.649 25.432 1.00 87.31 107 LEU A N 1
ATOM 851 C CA . LEU A 1 107 ? -3.194 14.698 26.146 1.00 87.31 107 LEU A CA 1
ATOM 852 C C . LEU A 1 107 ? -2.423 14.000 27.273 1.00 87.31 107 LEU A C 1
ATOM 854 O O . LEU A 1 107 ? -2.905 13.937 28.400 1.00 87.31 107 LEU A O 1
ATOM 858 N N . ARG A 1 108 ? -1.203 13.525 27.000 1.00 89.44 108 ARG A N 1
ATOM 859 C CA . ARG A 1 108 ? -0.348 12.884 28.013 1.00 89.44 108 ARG A CA 1
ATOM 860 C C . ARG A 1 108 ? -0.064 13.799 29.204 1.00 89.44 108 ARG A C 1
ATOM 862 O O . ARG A 1 108 ? -0.051 13.316 30.333 1.00 89.44 108 ARG A O 1
ATOM 869 N N . GLN A 1 109 ? 0.145 15.095 28.970 1.00 91.50 109 GLN A N 1
ATOM 870 C CA . GLN A 1 109 ? 0.342 16.075 30.043 1.00 91.50 109 GLN A CA 1
ATOM 871 C C . GLN A 1 109 ? -0.907 16.225 30.919 1.00 91.50 109 GLN A C 1
ATOM 873 O O . GLN A 1 109 ? -0.790 16.231 32.141 1.00 91.50 109 GLN A O 1
ATOM 878 N N . ARG A 1 110 ? -2.101 16.258 30.317 1.00 88.50 110 ARG A N 1
ATOM 879 C CA . ARG A 1 110 ? -3.376 16.328 31.051 1.00 88.50 110 ARG A CA 1
ATOM 880 C C . ARG A 1 110 ? -3.643 15.076 31.891 1.00 88.50 110 ARG A C 1
ATOM 882 O O . ARG A 1 110 ? -4.040 15.200 33.046 1.00 88.50 110 ARG A O 1
ATOM 889 N N . ILE A 1 111 ? -3.330 13.883 31.367 1.00 88.62 111 ILE A N 1
ATOM 890 C CA . ILE A 1 111 ? -3.369 12.627 32.151 1.00 88.62 111 ILE A CA 1
ATOM 891 C C . ILE A 1 111 ? -2.463 12.734 33.369 1.00 88.62 111 ILE A C 1
ATOM 893 O O . ILE A 1 111 ? -2.874 12.409 34.479 1.00 88.62 111 ILE A O 1
ATOM 897 N N . ALA A 1 112 ? -1.224 13.187 33.163 1.00 89.50 112 ALA A N 1
ATOM 898 C CA . ALA A 1 112 ? -0.254 13.329 34.241 1.00 89.50 112 ALA A CA 1
ATOM 899 C C . ALA A 1 112 ? -0.704 14.350 35.302 1.00 89.50 112 ALA A C 1
ATOM 901 O O . ALA A 1 112 ? -0.372 14.190 36.473 1.00 89.50 112 ALA A O 1
ATOM 902 N N . ALA A 1 113 ? -1.487 15.356 34.907 1.00 92.12 113 ALA A N 1
ATOM 903 C CA . ALA A 1 113 ? -2.100 16.336 35.801 1.00 92.12 113 ALA A CA 1
ATOM 904 C C . ALA A 1 113 ? -3.374 15.831 36.513 1.00 92.12 113 ALA A C 1
ATOM 906 O O . ALA A 1 113 ? -3.924 16.546 37.348 1.00 92.12 113 ALA A O 1
ATOM 907 N N . GLY A 1 114 ? -3.845 14.612 36.218 1.00 90.19 114 GLY A N 1
ATOM 908 C CA . GLY A 1 114 ? -5.050 14.032 36.821 1.00 90.19 114 GLY A CA 1
ATOM 909 C C . GLY A 1 114 ? -6.364 14.560 36.238 1.00 90.19 114 GLY A C 1
ATOM 910 O O . GLY A 1 114 ? -7.417 14.392 36.854 1.00 90.19 114 GLY A O 1
ATOM 911 N N . GLU A 1 115 ? -6.328 15.200 35.068 1.00 88.94 115 GLU A N 1
ATOM 912 C CA . GLU A 1 115 ? -7.535 15.692 34.408 1.00 88.94 115 GLU A CA 1
ATOM 913 C C . GLU A 1 115 ? -8.343 14.547 33.772 1.00 88.94 115 GLU A C 1
ATOM 915 O O . GLU A 1 115 ? -7.766 13.634 33.168 1.00 88.94 115 GLU A O 1
ATOM 920 N N . PRO A 1 116 ? -9.686 14.590 33.843 1.00 79.50 116 PRO A N 1
ATOM 921 C CA . PRO A 1 116 ? -10.526 13.607 33.177 1.00 79.50 116 PRO A CA 1
ATOM 922 C C . PRO A 1 116 ? -10.441 13.758 31.652 1.00 79.50 116 PRO A C 1
ATOM 924 O O . PRO A 1 116 ? -10.591 14.854 31.109 1.00 79.50 116 PRO A O 1
ATOM 927 N N . ILE A 1 117 ? -10.248 12.635 30.957 1.00 81.81 117 ILE A N 1
ATOM 928 C CA . ILE A 1 117 ? -10.279 12.558 29.491 1.00 81.81 117 ILE A CA 1
ATOM 929 C C . ILE A 1 117 ? -11.643 12.074 29.026 1.00 81.81 117 ILE A C 1
ATOM 931 O O . ILE A 1 117 ? -12.173 11.086 29.539 1.00 81.81 117 ILE A O 1
ATOM 935 N N . SER A 1 118 ? -12.182 12.724 27.996 1.00 81.81 118 SER A N 1
ATOM 936 C CA . SER A 1 118 ? -13.397 12.260 27.337 1.00 81.81 118 SER A CA 1
ATOM 937 C C . SER A 1 118 ? -13.113 11.190 26.274 1.00 81.81 118 SER A C 1
ATOM 939 O O . SER A 1 118 ? -12.115 11.230 25.554 1.00 81.81 118 SER A O 1
ATOM 941 N N . ILE A 1 119 ? -14.048 10.252 26.103 1.00 71.69 119 ILE A N 1
ATOM 942 C CA . ILE A 1 119 ? -13.991 9.241 25.032 1.00 71.69 119 ILE A CA 1
ATOM 943 C C . ILE A 1 119 ? -13.963 9.909 23.644 1.00 71.69 119 ILE A C 1
ATOM 945 O O . ILE A 1 119 ? -13.283 9.427 22.744 1.00 71.69 119 ILE A O 1
ATOM 949 N N . ASN A 1 120 ? -14.634 11.052 23.475 1.00 70.75 120 ASN A N 1
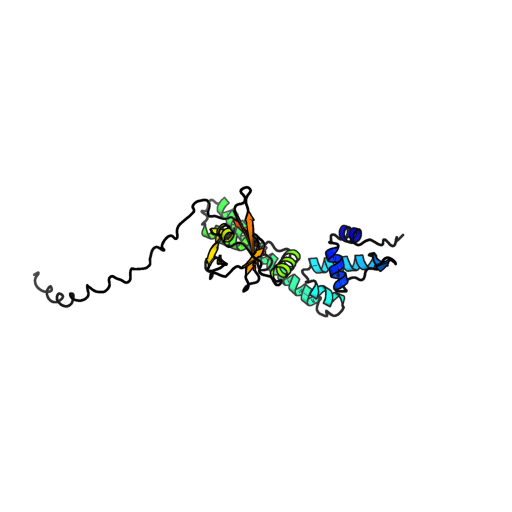ATOM 950 C CA . ASN A 1 120 ? -14.645 11.793 22.210 1.00 70.75 120 ASN A CA 1
ATOM 951 C C . ASN A 1 120 ? -13.261 12.346 21.830 1.00 70.75 120 ASN A C 1
ATOM 953 O O . ASN A 1 120 ? -12.919 12.334 20.650 1.00 70.75 120 ASN A O 1
ATOM 957 N N . GLU A 1 121 ? -12.455 12.780 22.804 1.00 70.38 121 GLU A N 1
ATOM 958 C CA . GLU A 1 121 ? -11.062 13.197 22.569 1.00 70.38 121 GLU A CA 1
ATOM 959 C C . GLU A 1 121 ? -10.154 12.014 22.219 1.00 70.38 121 GLU A C 1
ATOM 961 O O . GLU A 1 121 ? -9.277 12.135 21.366 1.00 70.38 121 GLU A O 1
ATOM 966 N N . LEU A 1 122 ? -10.378 10.844 22.825 1.00 70.19 122 LEU A N 1
ATOM 967 C CA . LEU A 1 122 ? -9.657 9.625 22.445 1.00 70.19 122 LEU A CA 1
ATOM 968 C C . LEU A 1 122 ? -9.993 9.210 21.006 1.00 70.19 122 LEU A C 1
ATOM 970 O O . LEU A 1 122 ? -9.100 8.859 20.235 1.00 70.19 122 LEU A O 1
ATOM 974 N N . VAL A 1 123 ? -11.269 9.305 20.622 1.00 69.31 123 VAL A N 1
ATOM 975 C CA . VAL A 1 123 ? -11.746 8.984 19.269 1.00 69.31 123 VAL A CA 1
ATOM 976 C C . VAL A 1 123 ? -11.225 9.978 18.225 1.00 69.31 123 VAL A C 1
ATOM 978 O O . VAL A 1 123 ? -10.888 9.557 17.118 1.00 69.31 123 VAL A O 1
ATOM 981 N N . SER A 1 124 ? -11.136 11.278 18.531 1.00 68.00 124 SER A N 1
ATOM 982 C CA . SER A 1 124 ? -10.597 12.264 17.582 1.00 68.00 124 SER A CA 1
ATOM 983 C C . SER A 1 124 ? -9.104 12.050 17.322 1.00 68.00 124 SER A C 1
ATOM 985 O O . SER A 1 124 ? -8.687 12.025 16.165 1.00 68.00 124 SER A O 1
ATOM 987 N N . ILE A 1 125 ? -8.317 11.778 18.366 1.00 71.44 125 ILE A N 1
ATOM 988 C CA . ILE A 1 125 ? -6.876 11.511 18.239 1.00 71.44 125 ILE A CA 1
ATOM 989 C C . ILE A 1 125 ? -6.618 10.190 17.502 1.00 71.44 125 ILE A C 1
ATOM 991 O O . ILE A 1 125 ? -5.742 10.133 16.638 1.00 71.44 125 ILE A O 1
ATOM 995 N N . ALA A 1 126 ? -7.397 9.138 17.774 1.00 63.19 126 ALA A N 1
ATOM 996 C CA . ALA A 1 126 ? -7.281 7.855 17.073 1.00 63.19 126 ALA A CA 1
ATOM 997 C C . ALA A 1 126 ? -7.558 7.976 15.560 1.00 63.19 126 ALA A C 1
ATOM 999 O O . ALA A 1 126 ? -6.861 7.369 14.742 1.00 63.19 126 ALA A O 1
ATOM 1000 N N . LYS A 1 127 ? -8.539 8.805 15.174 1.00 62.72 127 LYS A N 1
ATOM 1001 C CA . LYS A 1 127 ? -8.866 9.078 13.764 1.00 62.72 127 LYS A CA 1
ATOM 1002 C C . LYS A 1 127 ? -7.776 9.876 13.051 1.00 62.72 127 LYS A C 1
ATOM 1004 O O . LYS A 1 127 ? -7.475 9.592 11.897 1.00 62.72 127 LYS A O 1
ATOM 1009 N N . GLU A 1 128 ? -7.180 10.853 13.728 1.00 59.06 128 GLU A N 1
ATOM 1010 C CA . GLU A 1 128 ? -6.137 11.714 13.155 1.00 59.06 128 GLU A CA 1
ATOM 1011 C C . GLU A 1 128 ? -4.776 10.995 13.030 1.00 59.06 128 GLU A C 1
ATOM 1013 O O . GLU A 1 128 ? -4.019 11.265 12.100 1.00 59.06 128 GLU A O 1
ATOM 1018 N N . THR A 1 129 ? -4.490 10.020 13.902 1.00 55.72 129 THR A N 1
ATOM 1019 C CA . THR A 1 129 ? -3.205 9.286 13.950 1.00 55.72 129 THR A CA 1
ATOM 1020 C C . THR A 1 129 ? -3.147 8.037 13.057 1.00 55.72 129 THR A C 1
ATOM 1022 O O . THR A 1 129 ? -2.057 7.639 12.636 1.00 55.72 129 THR A O 1
ATOM 1025 N N . SER A 1 130 ? -4.294 7.450 12.687 1.00 50.81 130 SER A N 1
ATOM 1026 C CA . SER A 1 130 ? -4.369 6.269 11.797 1.00 50.81 130 SER A CA 1
ATOM 1027 C C . SER A 1 130 ? -3.992 6.544 10.333 1.00 50.81 130 SER A C 1
ATOM 1029 O O . SER A 1 130 ? -3.823 5.614 9.550 1.00 50.81 130 SER A O 1
ATOM 1031 N N . MET A 1 131 ? -3.807 7.801 9.923 1.00 50.09 131 MET A N 1
ATOM 1032 C CA . MET A 1 131 ? -3.500 8.149 8.525 1.00 50.09 131 MET A CA 1
ATOM 1033 C C . MET A 1 131 ? -2.017 7.982 8.116 1.00 50.09 131 MET A C 1
ATOM 1035 O O . MET A 1 131 ? -1.616 8.518 7.079 1.00 50.09 131 MET A O 1
ATOM 1039 N N . THR A 1 132 ? -1.196 7.255 8.886 1.00 48.25 132 THR A N 1
ATOM 1040 C CA . THR A 1 132 ? 0.280 7.322 8.772 1.00 48.25 132 THR A CA 1
ATOM 1041 C C . THR A 1 132 ? 0.996 6.084 8.204 1.00 48.25 132 THR A C 1
ATOM 1043 O O . THR A 1 132 ? 2.221 6.110 8.127 1.00 48.25 132 THR A O 1
ATOM 1046 N N . ASP A 1 133 ? 0.312 5.032 7.735 1.00 41.97 133 ASP A N 1
ATOM 1047 C CA . ASP A 1 133 ? 1.003 3.879 7.116 1.00 41.97 133 ASP A CA 1
ATOM 1048 C C . ASP A 1 133 ? 0.978 3.925 5.574 1.00 41.97 133 ASP A C 1
ATOM 1050 O O . ASP A 1 133 ? 0.010 3.524 4.924 1.00 41.97 133 ASP A O 1
ATOM 1054 N N . GLN A 1 134 ? 2.029 4.493 4.965 1.00 47.19 134 GLN A N 1
ATOM 1055 C CA . GLN A 1 134 ? 2.162 4.641 3.508 1.00 47.19 134 GLN A CA 1
ATOM 1056 C C . GLN A 1 134 ? 3.630 4.583 3.055 1.00 47.19 134 GLN A C 1
ATOM 1058 O O . GLN A 1 134 ? 4.259 5.620 2.843 1.00 47.19 134 GLN A O 1
ATOM 1063 N N . SER A 1 135 ? 4.182 3.394 2.790 1.00 47.47 135 SER A N 1
ATOM 1064 C CA . SER A 1 135 ? 5.272 3.343 1.804 1.00 47.47 135 SER A CA 1
ATOM 1065 C C . SER A 1 135 ? 4.657 3.489 0.403 1.00 47.47 135 SER A C 1
ATOM 1067 O O . SER A 1 135 ? 3.782 2.716 -0.002 1.00 47.47 135 SER A O 1
ATOM 1069 N N . ALA A 1 136 ? 5.060 4.531 -0.329 1.00 45.09 136 ALA A N 1
ATOM 1070 C CA . ALA A 1 136 ? 4.458 4.903 -1.613 1.00 45.09 136 ALA A CA 1
ATOM 1071 C C . ALA A 1 136 ? 4.525 3.774 -2.664 1.00 45.09 136 ALA A C 1
ATOM 1073 O O . ALA A 1 136 ? 3.600 3.625 -3.462 1.00 45.09 136 ALA A O 1
ATOM 1074 N N . ASP A 1 137 ? 5.563 2.932 -2.625 1.00 42.66 137 ASP A N 1
ATOM 1075 C CA . ASP A 1 137 ? 5.734 1.798 -3.541 1.00 42.66 137 ASP A CA 1
ATOM 1076 C C . ASP A 1 137 ? 4.770 0.635 -3.258 1.00 42.66 137 ASP A C 1
ATOM 1078 O O . ASP A 1 137 ? 4.207 0.060 -4.196 1.00 42.66 137 ASP A O 1
ATOM 1082 N N . ALA A 1 138 ? 4.520 0.308 -1.984 1.00 45.12 138 ALA A N 1
ATOM 1083 C CA . ALA A 1 138 ? 3.564 -0.738 -1.625 1.00 45.12 138 ALA A CA 1
ATOM 1084 C C . ALA A 1 138 ? 2.128 -0.299 -1.939 1.00 45.12 138 ALA A C 1
ATOM 1086 O O . ALA A 1 138 ? 1.356 -1.068 -2.509 1.00 45.12 138 ALA A O 1
ATOM 1087 N N . VAL A 1 139 ? 1.787 0.963 -1.663 1.00 50.16 139 VAL A N 1
ATOM 1088 C CA . VAL A 1 139 ? 0.467 1.530 -1.977 1.00 50.16 139 VAL A CA 1
ATOM 1089 C C . VAL A 1 139 ? 0.260 1.649 -3.491 1.00 50.16 139 VAL A C 1
ATOM 1091 O O . VAL A 1 139 ? -0.818 1.322 -3.979 1.00 50.16 139 VAL A O 1
ATOM 1094 N N . ALA A 1 140 ? 1.271 2.053 -4.268 1.00 50.19 140 ALA A N 1
ATOM 1095 C CA . ALA A 1 140 ? 1.162 2.149 -5.727 1.00 50.19 140 ALA A CA 1
ATOM 1096 C C . ALA A 1 140 ? 1.024 0.776 -6.406 1.00 50.19 140 ALA A C 1
ATOM 1098 O O . ALA A 1 140 ? 0.216 0.628 -7.327 1.00 50.19 140 ALA A O 1
ATOM 1099 N N . TRP A 1 141 ? 1.769 -0.238 -5.949 1.00 50.50 141 TRP A N 1
ATOM 1100 C CA . TRP A 1 141 ? 1.594 -1.614 -6.421 1.00 50.50 141 TRP A CA 1
ATOM 1101 C C . TRP A 1 141 ? 0.217 -2.168 -6.047 1.00 50.50 141 TRP A C 1
ATOM 1103 O O . TRP A 1 141 ? -0.468 -2.706 -6.915 1.00 50.50 141 TRP A O 1
ATOM 1113 N N . ARG A 1 142 ? -0.228 -1.975 -4.797 1.00 68.94 142 ARG A N 1
ATOM 1114 C CA . ARG A 1 142 ? -1.571 -2.388 -4.370 1.00 68.94 142 ARG A CA 1
ATOM 1115 C C . ARG A 1 142 ? -2.655 -1.669 -5.166 1.00 68.94 142 ARG A C 1
ATOM 1117 O O . ARG A 1 142 ? -3.567 -2.324 -5.633 1.00 68.94 142 ARG A O 1
ATOM 1124 N N . ARG A 1 143 ? -2.538 -0.365 -5.442 1.00 62.19 143 ARG A N 1
ATOM 1125 C CA . ARG A 1 143 ? -3.491 0.353 -6.316 1.00 62.19 143 ARG A CA 1
ATOM 1126 C C . ARG A 1 143 ? -3.566 -0.251 -7.713 1.00 62.19 143 ARG A C 1
ATOM 1128 O O . ARG A 1 143 ? -4.658 -0.396 -8.247 1.00 62.19 143 ARG A O 1
ATOM 1135 N N . TYR A 1 144 ? -2.423 -0.596 -8.301 1.00 60.53 144 TYR A N 1
ATOM 1136 C CA . TYR A 1 144 ? -2.384 -1.252 -9.607 1.00 60.53 144 TYR A CA 1
ATOM 1137 C C . TYR A 1 144 ? -3.040 -2.640 -9.571 1.00 60.53 144 TYR A C 1
ATOM 1139 O O . TYR A 1 144 ? -3.822 -2.974 -10.458 1.00 60.53 144 TYR A O 1
ATOM 1147 N N . GLU A 1 145 ? -2.747 -3.437 -8.544 1.00 68.25 145 GLU A N 1
ATOM 1148 C CA . GLU A 1 145 ? -3.338 -4.762 -8.348 1.00 68.25 145 GLU A CA 1
ATOM 1149 C C . GLU A 1 145 ? -4.860 -4.662 -8.143 1.00 68.25 145 GLU A C 1
ATOM 1151 O O . GLU A 1 145 ? -5.623 -5.327 -8.844 1.00 68.25 145 GLU A O 1
ATOM 1156 N N . GLN A 1 146 ? -5.314 -3.747 -7.289 1.00 70.50 146 GLN A N 1
ATOM 1157 C CA . GLN A 1 146 ? -6.725 -3.523 -6.973 1.00 70.50 146 GLN A CA 1
ATOM 1158 C C . GLN A 1 146 ? -7.512 -2.935 -8.157 1.00 70.50 146 GLN A C 1
ATOM 1160 O O . GLN A 1 146 ? -8.710 -3.177 -8.276 1.00 70.50 146 GLN A O 1
ATOM 1165 N N . ALA A 1 147 ? -6.864 -2.191 -9.058 1.00 68.69 147 ALA A N 1
ATOM 1166 C CA . ALA A 1 147 ? -7.506 -1.603 -10.237 1.00 68.69 147 ALA A CA 1
ATOM 1167 C C . ALA A 1 147 ? -7.527 -2.531 -11.466 1.00 68.69 147 ALA A C 1
ATOM 1169 O O . ALA A 1 147 ? -8.086 -2.163 -12.502 1.00 68.69 147 ALA A O 1
ATOM 1170 N N . ARG A 1 148 ? -6.905 -3.715 -11.398 1.00 74.50 148 ARG A N 1
ATOM 1171 C CA . ARG A 1 148 ? -6.887 -4.644 -12.535 1.00 74.50 148 ARG A CA 1
ATOM 1172 C C . ARG A 1 148 ? -8.314 -5.145 -12.843 1.00 74.50 148 ARG A C 1
ATOM 1174 O O . ARG A 1 148 ? -9.080 -5.381 -11.906 1.00 74.50 148 ARG A O 1
ATOM 1181 N N . PRO A 1 149 ? -8.657 -5.405 -14.118 1.00 75.31 149 PRO A N 1
ATOM 1182 C CA . PRO A 1 149 ? -9.917 -6.056 -14.465 1.00 75.31 149 PRO A CA 1
ATOM 1183 C C . PRO A 1 149 ? -10.066 -7.400 -13.742 1.00 75.31 149 PRO A C 1
ATOM 1185 O O . PRO A 1 149 ? -9.140 -8.218 -13.748 1.00 75.31 149 PRO A O 1
ATOM 1188 N N . ARG A 1 150 ? -11.223 -7.618 -13.113 1.00 78.19 150 ARG A N 1
ATOM 1189 C CA . ARG A 1 150 ? -11.565 -8.862 -12.414 1.00 78.19 150 ARG A CA 1
ATOM 1190 C C . ARG A 1 150 ? -12.563 -9.662 -13.237 1.00 78.19 150 ARG A C 1
ATOM 1192 O O . ARG A 1 150 ? -13.371 -9.094 -13.967 1.00 78.19 150 ARG A O 1
ATOM 1199 N N . THR A 1 151 ? -12.465 -10.980 -13.132 1.00 86.75 151 THR A N 1
ATOM 1200 C CA . THR A 1 151 ? -13.406 -11.912 -13.759 1.00 86.75 151 THR A CA 1
ATOM 1201 C C . THR A 1 151 ? -14.207 -12.559 -12.647 1.00 86.75 151 THR A C 1
ATOM 1203 O O . THR A 1 151 ? -13.628 -12.970 -11.645 1.00 86.75 151 THR A O 1
ATOM 1206 N N . GLU A 1 152 ? -15.523 -12.608 -12.810 1.00 89.25 152 GLU A N 1
ATOM 1207 C CA . GLU A 1 152 ? -16.379 -13.322 -11.873 1.00 89.25 152 GLU A CA 1
ATOM 1208 C C . GLU A 1 152 ? -16.148 -14.829 -12.002 1.00 89.25 152 GLU A C 1
ATOM 1210 O O . GLU A 1 152 ? -16.151 -15.372 -13.107 1.00 89.25 152 GLU A O 1
ATOM 1215 N N . GLY A 1 153 ? -15.892 -15.471 -10.868 1.00 88.31 153 GLY A N 1
ATOM 1216 C CA . GLY A 1 153 ? -15.836 -16.916 -10.724 1.00 88.31 153 GLY A CA 1
ATOM 1217 C C . GLY A 1 153 ? -17.186 -17.494 -10.304 1.00 88.31 153 GLY A C 1
ATOM 1218 O O . GLY A 1 153 ? -18.170 -16.781 -10.133 1.00 88.31 153 GLY A O 1
ATOM 1219 N N . GLU A 1 154 ? -17.223 -18.806 -10.094 1.00 85.88 154 GLU A N 1
ATOM 1220 C CA . GLU A 1 154 ? -18.420 -19.509 -9.629 1.00 85.88 154 GLU A CA 1
ATOM 1221 C C . GLU A 1 154 ? -18.219 -20.017 -8.197 1.00 85.88 154 GLU A C 1
ATOM 1223 O O . GLU A 1 154 ? -17.204 -20.636 -7.878 1.00 85.88 154 GLU A O 1
ATOM 1228 N N . ILE A 1 155 ? -19.205 -19.768 -7.331 1.00 87.19 155 ILE A N 1
ATOM 1229 C CA . ILE A 1 155 ? -19.291 -20.337 -5.981 1.00 87.19 155 ILE A CA 1
ATOM 1230 C C . ILE A 1 155 ? -20.656 -21.004 -5.831 1.00 87.19 155 ILE A C 1
ATOM 1232 O O . ILE A 1 155 ? -21.681 -20.432 -6.205 1.00 87.19 155 ILE A O 1
ATOM 1236 N N . ALA A 1 156 ? -20.674 -22.211 -5.257 1.00 86.25 156 ALA A N 1
ATOM 1237 C CA . ALA A 1 156 ? -21.914 -22.921 -4.969 1.00 86.25 156 ALA A CA 1
ATOM 1238 C C . ALA A 1 156 ? -22.826 -22.062 -4.063 1.00 86.25 156 ALA A C 1
ATOM 1240 O O . ALA A 1 156 ? -22.361 -21.588 -3.022 1.00 86.25 156 ALA A O 1
ATOM 1241 N N . PRO A 1 157 ? -24.122 -21.880 -4.389 1.00 84.50 157 PRO A N 1
ATOM 1242 C CA . PRO A 1 157 ? -25.016 -20.994 -3.636 1.00 84.50 157 PRO A CA 1
ATOM 1243 C C . PRO A 1 157 ? -25.110 -21.307 -2.137 1.00 84.50 157 PRO A C 1
ATOM 1245 O O . PRO A 1 157 ? -25.370 -20.412 -1.333 1.00 84.50 157 PRO A O 1
ATOM 1248 N N . GLU A 1 158 ? -24.897 -22.562 -1.756 1.00 85.88 158 GLU A N 1
ATOM 1249 C CA . GLU A 1 158 ? -24.901 -23.038 -0.370 1.00 85.88 158 GLU A CA 1
ATOM 1250 C C . GLU A 1 158 ? -23.727 -22.471 0.446 1.00 85.88 158 GLU A C 1
ATOM 1252 O O . GLU A 1 158 ? -23.866 -22.204 1.637 1.00 85.88 158 GLU A O 1
ATOM 1257 N N . LEU A 1 159 ? -22.584 -22.207 -0.196 1.00 87.50 159 LEU A N 1
ATOM 1258 C CA . LEU A 1 159 ? -21.389 -21.672 0.464 1.00 87.50 159 LEU A CA 1
ATOM 1259 C C . LEU A 1 159 ? -21.487 -20.170 0.746 1.00 87.50 159 LEU A C 1
ATOM 1261 O O . LEU A 1 159 ? -20.765 -19.665 1.604 1.00 87.50 159 LEU A O 1
ATOM 1265 N N . LEU A 1 160 ? -22.386 -19.449 0.067 1.00 89.38 160 LEU A N 1
ATOM 1266 C CA . LEU A 1 160 ? -22.537 -18.001 0.242 1.00 89.38 160 LEU A CA 1
ATOM 1267 C C . LEU A 1 160 ? -22.965 -17.622 1.670 1.00 89.38 160 LEU A C 1
ATOM 1269 O O . LEU A 1 160 ? -22.629 -16.536 2.143 1.00 89.38 160 LEU A O 1
ATOM 1273 N N . ASP A 1 161 ? -23.651 -18.523 2.381 1.00 91.00 161 ASP A N 1
ATOM 1274 C CA . ASP A 1 161 ? -24.084 -18.287 3.762 1.00 91.00 161 ASP A CA 1
ATOM 1275 C C . ASP A 1 161 ? -22.916 -18.223 4.756 1.00 91.00 161 ASP A C 1
ATOM 1277 O O . ASP A 1 161 ? -23.039 -17.605 5.815 1.00 91.00 161 ASP A O 1
ATOM 1281 N N . HIS A 1 162 ? -21.755 -18.790 4.411 1.00 91.88 162 HIS A N 1
ATOM 1282 C CA . HIS A 1 162 ? -20.569 -18.752 5.268 1.00 91.88 162 HIS A CA 1
ATOM 1283 C C . HIS A 1 162 ? -20.011 -17.339 5.465 1.00 91.88 162 HIS A C 1
ATOM 1285 O O . HIS A 1 162 ? -19.365 -17.080 6.481 1.00 91.88 162 HIS A O 1
ATOM 1291 N N . TYR A 1 163 ? -20.278 -16.433 4.524 1.00 94.06 163 TYR A N 1
ATOM 1292 C CA . TYR A 1 163 ? -19.758 -15.066 4.523 1.00 94.06 163 TYR A CA 1
ATOM 1293 C C . TYR A 1 163 ? -20.678 -14.064 5.222 1.00 94.06 163 TYR A C 1
ATOM 1295 O O . TYR A 1 163 ? -20.262 -12.935 5.492 1.00 94.06 163 TYR A O 1
ATOM 1303 N N . LEU A 1 164 ? -21.921 -14.453 5.520 1.00 93.50 164 LEU A N 1
ATOM 1304 C CA . LEU A 1 164 ? -22.919 -13.558 6.096 1.00 93.50 164 LEU A CA 1
ATOM 1305 C C . LEU A 1 164 ? -22.526 -13.097 7.500 1.00 93.50 164 LEU A C 1
ATOM 1307 O O . LEU A 1 164 ? -22.093 -13.891 8.339 1.00 93.50 164 LEU A O 1
ATOM 1311 N N . GLY A 1 165 ? -22.743 -11.814 7.771 1.00 86.50 165 GLY A N 1
ATOM 1312 C CA . GLY A 1 165 ? -22.526 -11.233 9.091 1.00 86.50 165 GLY A CA 1
ATOM 1313 C C . GLY A 1 165 ? -21.931 -9.832 9.064 1.00 86.50 165 GLY A C 1
ATOM 1314 O O . GLY A 1 165 ? -21.764 -9.233 7.999 1.00 86.50 165 GLY A O 1
ATOM 1315 N N . ALA A 1 166 ? -21.623 -9.307 10.245 1.00 82.19 166 ALA A N 1
ATOM 1316 C CA . ALA A 1 166 ? -20.949 -8.039 10.444 1.00 82.19 166 ALA A CA 1
ATOM 1317 C C . ALA A 1 166 ? -19.475 -8.231 10.824 1.00 82.19 166 ALA A C 1
ATOM 1319 O O . ALA A 1 166 ? -19.081 -9.120 11.589 1.00 82.19 166 ALA A O 1
ATOM 1320 N N . TYR A 1 167 ? -18.659 -7.342 10.272 1.00 83.94 167 TYR A N 1
ATOM 1321 C CA . TYR A 1 167 ? -17.217 -7.296 10.451 1.00 83.94 167 TYR A CA 1
ATOM 1322 C C . TYR A 1 167 ? -16.844 -5.881 10.882 1.00 83.94 167 TYR A C 1
ATOM 1324 O O . TYR A 1 167 ? -17.322 -4.911 10.287 1.00 83.94 167 TYR A O 1
ATOM 1332 N N . LEU A 1 168 ? -16.037 -5.756 11.932 1.00 63.50 168 LEU A N 1
ATOM 1333 C CA . LEU A 1 168 ? -15.700 -4.478 12.558 1.00 63.50 168 LEU A CA 1
ATOM 1334 C C . LEU A 1 168 ? -14.282 -4.067 12.184 1.00 63.50 168 LEU A C 1
ATOM 1336 O O . LEU A 1 168 ? -13.344 -4.804 12.462 1.00 63.50 168 LEU A O 1
ATOM 1340 N N . PHE A 1 169 ? -14.125 -2.887 11.596 1.00 62.78 169 PHE A N 1
ATOM 1341 C CA . PHE A 1 169 ? -12.817 -2.293 11.355 1.00 62.78 169 PHE A CA 1
ATOM 1342 C C . PHE A 1 169 ? -12.227 -1.707 12.645 1.00 62.78 169 PHE A C 1
ATOM 1344 O O . PHE A 1 169 ? -12.953 -1.278 13.545 1.00 62.78 169 PHE A O 1
ATOM 1351 N N . ASP A 1 170 ? -10.903 -1.611 12.703 1.00 49.06 170 ASP A N 1
ATOM 1352 C CA . ASP A 1 170 ? -10.141 -1.014 13.811 1.00 49.06 170 ASP A CA 1
ATOM 1353 C C . ASP A 1 170 ? -10.503 0.457 14.116 1.00 49.06 170 ASP A C 1
ATOM 1355 O O . ASP A 1 170 ? -10.434 0.893 15.264 1.00 49.06 170 ASP A O 1
ATOM 1359 N N . TRP A 1 171 ? -10.980 1.203 13.118 1.00 45.78 171 TRP A N 1
ATOM 1360 C CA . TRP A 1 171 ? -11.467 2.582 13.237 1.00 45.78 171 TRP A CA 1
ATOM 1361 C C . TRP A 1 171 ? -12.928 2.701 13.716 1.00 45.78 171 TRP A C 1
ATOM 1363 O O . TRP A 1 171 ? -13.490 3.802 13.740 1.00 45.78 171 TRP A O 1
ATOM 1373 N N . GLY A 1 172 ? -13.554 1.585 14.106 1.00 47.72 172 GLY A N 1
ATOM 1374 C CA . GLY A 1 172 ? -14.861 1.543 14.773 1.00 47.72 172 GLY A CA 1
ATOM 1375 C C . GLY A 1 172 ? -16.083 1.576 13.849 1.00 47.72 172 GLY A C 1
ATOM 1376 O O . GLY A 1 172 ? -17.208 1.684 14.334 1.00 47.72 172 GLY A O 1
ATOM 1377 N N . SER A 1 173 ? -15.894 1.480 12.532 1.00 61.34 173 SER A N 1
ATOM 1378 C CA . SER A 1 173 ? -16.988 1.251 11.577 1.00 61.34 173 SER A CA 1
ATOM 1379 C C . SER A 1 173 ? -17.140 -0.230 11.259 1.00 61.34 173 SER A C 1
ATOM 1381 O O . SER A 1 173 ? -16.251 -1.027 11.541 1.00 61.34 173 SER A O 1
ATOM 1383 N N . SER A 1 174 ? -18.261 -0.609 10.650 1.00 70.31 174 SER A N 1
ATOM 1384 C CA . SER A 1 174 ? -18.525 -1.992 10.260 1.00 70.31 174 SER A CA 1
ATOM 1385 C C . SER 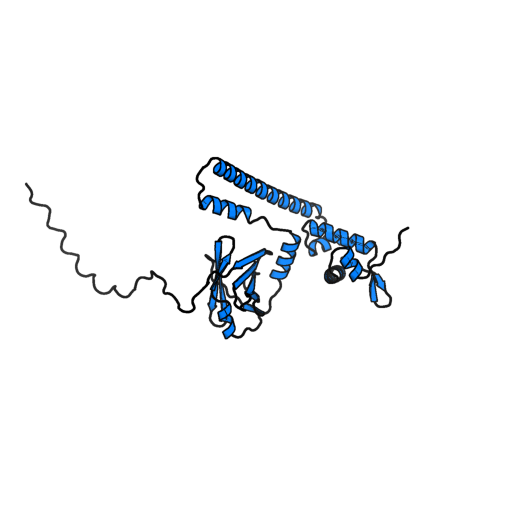A 1 174 ? -18.929 -2.118 8.801 1.00 70.31 174 SER A C 1
ATOM 1387 O O . SER A 1 174 ? -19.481 -1.193 8.197 1.00 70.31 174 SER A O 1
ATOM 1389 N N . ILE A 1 175 ? -18.667 -3.300 8.258 1.00 78.94 175 ILE A N 1
ATOM 1390 C CA . ILE A 1 175 ? -19.188 -3.764 6.981 1.00 78.94 175 ILE A CA 1
ATOM 1391 C C . ILE A 1 175 ? -20.075 -4.984 7.230 1.00 78.94 175 ILE A C 1
ATOM 1393 O O . ILE A 1 175 ? -19.686 -5.929 7.916 1.00 78.94 175 ILE A O 1
ATOM 1397 N N . ALA A 1 176 ? -21.295 -4.938 6.705 1.00 84.00 176 ALA A N 1
ATOM 1398 C CA . ALA A 1 176 ? -22.268 -6.016 6.799 1.00 84.00 176 ALA A CA 1
ATOM 1399 C C . ALA A 1 176 ? -22.383 -6.730 5.453 1.00 84.00 176 ALA A C 1
ATOM 1401 O O . ALA A 1 176 ? -22.629 -6.083 4.431 1.00 84.00 176 ALA A O 1
ATOM 1402 N N . ILE A 1 177 ? -22.239 -8.053 5.472 1.00 94.06 177 ILE A N 1
ATOM 1403 C CA . ILE A 1 177 ? -22.427 -8.931 4.320 1.00 94.06 177 ILE A CA 1
ATOM 1404 C C . ILE A 1 177 ? -23.808 -9.571 4.423 1.00 94.06 177 ILE A C 1
ATOM 1406 O O . ILE A 1 177 ? -24.122 -10.248 5.406 1.00 94.06 177 ILE A O 1
ATOM 1410 N N . ALA A 1 178 ? -24.640 -9.336 3.412 1.00 91.38 178 ALA A N 1
ATOM 1411 C CA . ALA A 1 178 ? -26.030 -9.772 3.378 1.00 91.38 178 ALA A CA 1
ATOM 1412 C C . ALA A 1 178 ? -26.361 -10.500 2.073 1.00 91.38 178 ALA A C 1
ATOM 1414 O O . ALA A 1 178 ? -25.802 -10.209 1.013 1.00 91.38 178 ALA A O 1
ATOM 1415 N N . ARG A 1 179 ? -27.318 -11.428 2.154 1.00 92.19 179 ARG A N 1
ATOM 1416 C CA . ARG A 1 179 ? -27.833 -12.164 0.999 1.00 92.19 179 ARG A CA 1
ATOM 1417 C C . ARG A 1 179 ? -28.590 -11.219 0.060 1.00 92.19 179 ARG A C 1
ATOM 1419 O O . ARG A 1 179 ? -29.374 -10.387 0.516 1.00 92.19 179 ARG A O 1
ATOM 1426 N N . ARG A 1 180 ? -28.406 -11.404 -1.244 1.00 87.56 180 ARG A N 1
ATOM 1427 C CA . ARG A 1 180 ? -29.240 -10.844 -2.316 1.00 87.56 180 ARG A CA 1
ATOM 1428 C C . ARG A 1 180 ? -29.664 -11.980 -3.251 1.00 87.56 180 ARG A C 1
ATOM 1430 O O . ARG A 1 180 ? -29.077 -13.059 -3.236 1.00 87.56 180 ARG A O 1
ATOM 1437 N N . GLU A 1 181 ? -30.700 -11.749 -4.050 1.00 80.38 181 GLU A N 1
ATOM 1438 C CA . GLU A 1 181 ? -31.085 -12.639 -5.145 1.00 80.38 181 GLU A CA 1
ATOM 1439 C C . GLU A 1 181 ? -29.866 -13.000 -6.018 1.00 80.38 181 GLU A C 1
ATOM 1441 O O . GLU A 1 181 ? -29.258 -12.134 -6.645 1.00 80.38 181 GLU A O 1
ATOM 1446 N N . GLY A 1 182 ? -29.467 -14.275 -5.985 1.00 76.62 182 GLY A N 1
ATOM 1447 C CA . GLY A 1 182 ? -28.335 -14.806 -6.751 1.00 76.62 182 GLY A CA 1
ATOM 1448 C C . GLY A 1 182 ? -26.927 -14.474 -6.234 1.00 76.62 182 GLY A C 1
ATOM 1449 O O . GLY A 1 182 ? -25.968 -14.904 -6.863 1.00 76.62 182 GLY A O 1
ATOM 1450 N N . GLY A 1 183 ? -26.759 -13.760 -5.111 1.00 89.81 183 GLY A N 1
ATOM 1451 C CA . GLY A 1 183 ? -25.424 -13.340 -4.668 1.00 89.81 183 GLY A CA 1
ATOM 1452 C C . GLY A 1 183 ? -25.360 -12.690 -3.286 1.00 89.81 183 GLY A C 1
ATOM 1453 O O . GLY A 1 183 ? -26.186 -12.950 -2.405 1.00 89.81 183 GLY A O 1
ATOM 1454 N N . LEU A 1 184 ? -24.349 -11.842 -3.095 1.00 94.88 184 LEU A N 1
ATOM 1455 C CA . LEU A 1 184 ? -24.084 -11.137 -1.845 1.00 94.88 184 LEU A CA 1
ATOM 1456 C C . LEU A 1 184 ? -23.999 -9.626 -2.072 1.00 94.88 184 LEU A C 1
ATOM 1458 O O . LEU A 1 184 ? -23.603 -9.141 -3.130 1.00 94.88 184 LEU A O 1
ATOM 1462 N N . THR A 1 185 ? -24.340 -8.885 -1.028 1.00 94.44 185 THR A N 1
ATOM 1463 C CA . THR A 1 185 ? -24.126 -7.441 -0.938 1.00 94.44 185 THR A CA 1
ATOM 1464 C C . THR A 1 185 ? -23.252 -7.136 0.260 1.00 94.44 185 THR A C 1
ATOM 1466 O O . THR A 1 185 ? -23.329 -7.812 1.287 1.00 94.44 185 THR A O 1
ATOM 1469 N N . ALA A 1 186 ? -22.441 -6.096 0.132 1.00 86.94 186 ALA A N 1
ATOM 1470 C CA . ALA A 1 186 ? -21.633 -5.553 1.201 1.00 86.94 186 ALA A CA 1
ATOM 1471 C C . ALA A 1 186 ? -22.038 -4.102 1.456 1.00 86.94 186 ALA A C 1
ATOM 1473 O O . ALA A 1 186 ? -22.112 -3.288 0.534 1.00 86.94 186 ALA A O 1
ATOM 1474 N N . ARG A 1 187 ? -22.296 -3.774 2.721 1.00 80.88 187 ARG A N 1
ATOM 1475 C CA . ARG A 1 187 ? -22.703 -2.434 3.142 1.00 80.88 187 ARG A CA 1
ATOM 1476 C C . ARG A 1 187 ? -21.822 -1.949 4.278 1.00 80.88 187 ARG A C 1
ATOM 1478 O O . ARG A 1 187 ? -21.886 -2.499 5.375 1.00 80.88 187 ARG A O 1
ATOM 1485 N N . VAL A 1 188 ? -21.057 -0.893 4.027 1.00 69.31 188 VAL A N 1
ATOM 1486 C CA . VAL A 1 188 ? -20.355 -0.152 5.080 1.00 69.31 188 VAL A CA 1
ATOM 1487 C C . VAL A 1 188 ? -21.357 0.758 5.796 1.00 69.31 188 VAL A C 1
ATOM 1489 O O . VAL A 1 188 ? -22.271 1.300 5.171 1.00 69.31 188 VAL A O 1
ATOM 1492 N N . LEU A 1 189 ? -21.224 0.910 7.114 1.00 62.25 189 LEU A N 1
ATOM 1493 C CA . LEU A 1 189 ? -22.103 1.759 7.919 1.00 62.25 189 LEU A CA 1
ATOM 1494 C C . LEU A 1 189 ? -22.211 3.182 7.329 1.00 62.25 189 LEU A C 1
ATOM 1496 O O . LEU A 1 189 ? -21.203 3.850 7.111 1.00 62.25 189 LEU A O 1
ATOM 1500 N N . GLY A 1 190 ? -23.443 3.640 7.081 1.00 47.56 190 GLY A N 1
ATOM 1501 C CA . GLY A 1 190 ? -23.723 4.958 6.493 1.00 47.56 190 GLY A CA 1
ATOM 1502 C C . GLY A 1 190 ? -23.607 5.035 4.964 1.00 47.56 190 GLY A C 1
ATOM 1503 O O . GLY A 1 190 ? -23.817 6.109 4.409 1.00 47.56 190 GLY A O 1
ATOM 1504 N N . GLN A 1 191 ? -23.303 3.926 4.284 1.00 58.72 191 GLN A N 1
ATOM 1505 C CA . GLN A 1 191 ? -23.258 3.832 2.823 1.00 58.72 191 GLN A CA 1
ATOM 1506 C C . GLN A 1 191 ? -24.389 2.951 2.278 1.00 58.72 191 GLN A C 1
ATOM 1508 O O . GLN A 1 191 ? -25.012 2.169 3.005 1.00 58.72 191 GLN A O 1
ATOM 1513 N N . GLU A 1 192 ? -24.651 3.077 0.978 1.00 64.12 192 GLU A N 1
ATOM 1514 C CA . GLU A 1 192 ? -25.544 2.164 0.268 1.00 64.12 192 GLU A CA 1
ATOM 1515 C C . GLU A 1 192 ? -24.929 0.762 0.168 1.00 64.12 192 GLU A C 1
ATOM 1517 O O . GLU A 1 192 ? -23.710 0.582 0.191 1.00 64.12 192 GLU A O 1
ATOM 1522 N N . ALA A 1 193 ? -25.790 -0.253 0.090 1.00 79.12 193 ALA A N 1
ATOM 1523 C CA . ALA A 1 193 ? -25.343 -1.621 -0.123 1.00 79.12 193 ALA A CA 1
ATOM 1524 C C . ALA A 1 193 ? -24.901 -1.791 -1.579 1.00 79.12 193 ALA A C 1
ATOM 1526 O O . ALA A 1 193 ? -25.655 -1.469 -2.496 1.00 79.12 193 ALA A O 1
ATOM 1527 N N . LEU A 1 194 ? -23.699 -2.323 -1.781 1.00 76.75 194 LEU A N 1
ATOM 1528 C CA . LEU A 1 194 ? -23.162 -2.616 -3.103 1.00 76.75 194 LEU A CA 1
ATOM 1529 C C . LEU A 1 194 ? -23.050 -4.121 -3.306 1.00 76.75 194 LEU A C 1
ATOM 1531 O O . LEU A 1 194 ? -22.731 -4.866 -2.380 1.00 76.75 194 LEU A O 1
ATOM 1535 N N . ASP A 1 195 ? -23.273 -4.555 -4.538 1.00 92.06 195 ASP A N 1
ATOM 1536 C CA . ASP A 1 195 ? -23.085 -5.948 -4.919 1.00 92.06 195 ASP A CA 1
ATOM 1537 C C . ASP A 1 195 ? -21.611 -6.341 -4.890 1.00 92.06 195 ASP A C 1
ATOM 1539 O O . ASP A 1 195 ? -20.752 -5.615 -5.408 1.00 92.06 195 ASP A O 1
ATOM 1543 N N . ILE A 1 196 ? -21.348 -7.525 -4.342 1.00 93.81 196 ILE A N 1
ATOM 1544 C CA . ILE A 1 196 ? -20.041 -8.172 -4.394 1.00 93.81 196 ILE A CA 1
ATOM 1545 C C . ILE A 1 196 ? -20.145 -9.481 -5.168 1.00 93.81 196 ILE A C 1
ATOM 1547 O O . ILE A 1 196 ? -21.115 -10.229 -5.042 1.00 93.81 196 ILE A O 1
ATOM 1551 N N . TYR A 1 197 ? -19.123 -9.746 -5.968 1.00 93.69 197 TYR A N 1
ATOM 1552 C CA . TYR A 1 197 ? -19.068 -10.868 -6.895 1.00 93.69 197 TYR A CA 1
ATOM 1553 C C . TYR A 1 197 ? -17.840 -11.715 -6.562 1.00 93.69 197 TYR A C 1
ATOM 1555 O O . TYR A 1 197 ? -16.789 -11.140 -6.266 1.00 93.69 197 TYR A O 1
ATOM 1563 N N . PRO A 1 198 ? -17.939 -13.050 -6.574 1.00 94.94 198 PRO A N 1
ATOM 1564 C CA . PRO A 1 198 ? -16.790 -13.900 -6.294 1.00 94.94 198 PRO A CA 1
ATOM 1565 C C . PRO A 1 198 ? -15.773 -13.819 -7.439 1.00 94.94 198 PRO A C 1
ATOM 1567 O O . PRO A 1 198 ? -16.145 -13.874 -8.605 1.00 94.94 198 PRO A O 1
ATOM 1570 N N . GLU A 1 199 ? -14.484 -13.700 -7.128 1.00 90.19 199 GLU A N 1
ATOM 1571 C CA . GLU A 1 199 ? -13.381 -13.964 -8.070 1.00 90.19 199 GLU A CA 1
ATOM 1572 C C . GLU A 1 199 ? -12.855 -15.392 -7.867 1.00 90.19 199 GLU A C 1
ATOM 1574 O O . GLU A 1 199 ? -12.615 -16.110 -8.837 1.00 90.19 199 GLU A O 1
ATOM 1579 N N . LYS A 1 200 ? -12.713 -15.818 -6.604 1.00 91.06 200 LYS A N 1
ATOM 1580 C CA . LYS A 1 200 ? -12.367 -17.183 -6.173 1.00 91.06 200 LYS A CA 1
ATOM 1581 C C . LYS A 1 200 ? -13.058 -17.491 -4.844 1.00 91.06 200 LYS A C 1
ATOM 1583 O O . LYS A 1 200 ? -13.721 -16.627 -4.278 1.00 91.06 200 LYS A O 1
ATOM 1588 N N . GLU A 1 201 ? -12.869 -18.702 -4.320 1.00 90.31 201 GLU A N 1
ATOM 1589 C CA . GLU A 1 201 ? -13.237 -18.993 -2.932 1.00 90.31 201 GLU A CA 1
ATOM 1590 C C . GLU A 1 201 ? -12.599 -17.957 -1.993 1.00 90.31 201 GLU A C 1
ATOM 1592 O O . GLU A 1 201 ? -11.408 -17.670 -2.098 1.00 90.31 201 GLU A O 1
ATOM 1597 N N . ASP A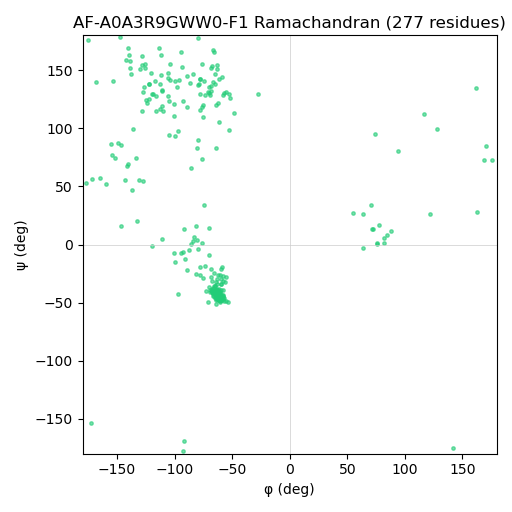 1 202 ? -13.419 -17.368 -1.120 1.00 94.19 202 ASP A N 1
ATOM 1598 C CA . ASP A 1 202 ? -13.051 -16.327 -0.150 1.00 94.19 202 ASP A CA 1
ATOM 1599 C C . ASP A 1 202 ? -12.554 -14.984 -0.733 1.00 94.19 202 ASP A C 1
ATOM 1601 O O . ASP A 1 202 ? -12.360 -14.040 0.030 1.00 94.19 202 ASP A O 1
ATOM 1605 N N . GLU A 1 203 ? -12.423 -14.835 -2.052 1.00 94.25 203 GLU A N 1
ATOM 1606 C CA . GLU A 1 203 ? -12.024 -13.587 -2.718 1.00 94.25 203 GLU A CA 1
ATOM 1607 C C . GLU A 1 203 ? -13.205 -12.999 -3.503 1.00 94.25 203 GLU A C 1
ATOM 1609 O O . GLU A 1 203 ? -13.704 -13.607 -4.450 1.00 94.25 203 GLU A O 1
ATOM 1614 N N . PHE A 1 204 ? -13.635 -11.788 -3.147 1.00 95.50 204 PHE A N 1
ATOM 1615 C CA . PHE A 1 204 ? -14.756 -11.084 -3.773 1.00 95.50 204 PHE A CA 1
ATOM 1616 C C . PHE A 1 204 ? -14.339 -9.691 -4.250 1.00 95.50 204 PHE A C 1
ATOM 1618 O O . PHE A 1 204 ? -13.423 -9.073 -3.708 1.00 95.50 204 PHE A O 1
ATOM 1625 N N . PHE A 1 205 ? -15.039 -9.151 -5.242 1.00 90.25 205 PHE A N 1
ATOM 1626 C CA . PHE A 1 205 ? -14.785 -7.816 -5.780 1.00 90.25 205 PHE A CA 1
ATOM 1627 C C . PHE A 1 205 ? -16.077 -7.063 -6.093 1.00 90.25 205 PHE A C 1
ATOM 1629 O O . PHE A 1 205 ? -17.153 -7.648 -6.232 1.00 90.25 205 PHE A O 1
ATOM 1636 N N . TYR A 1 206 ? -15.956 -5.746 -6.240 1.00 85.19 206 TYR A N 1
ATOM 1637 C CA . TYR A 1 206 ? -17.040 -4.882 -6.696 1.00 85.19 206 TYR A CA 1
ATOM 1638 C C . TYR A 1 206 ? -16.867 -4.572 -8.184 1.00 85.19 206 TYR A C 1
ATOM 1640 O O . TYR A 1 206 ? -15.763 -4.303 -8.653 1.00 85.19 206 TYR A O 1
ATOM 1648 N N . ARG A 1 207 ? -17.968 -4.538 -8.941 1.00 84.00 207 ARG A N 1
ATOM 1649 C CA . ARG A 1 207 ? -17.939 -4.112 -10.355 1.00 84.00 207 ARG A CA 1
ATOM 1650 C C . ARG A 1 207 ? -17.943 -2.592 -10.531 1.00 84.00 207 ARG A C 1
ATOM 1652 O O . ARG A 1 207 ? -17.496 -2.094 -11.557 1.00 84.00 207 ARG A O 1
ATOM 1659 N N . VAL A 1 208 ? -18.475 -1.870 -9.544 1.00 73.69 208 VAL A N 1
ATOM 1660 C CA . VAL A 1 208 ? -18.722 -0.418 -9.617 1.00 73.69 208 VAL A CA 1
ATOM 1661 C C . VAL A 1 208 ? -17.647 0.425 -8.931 1.00 73.69 208 VAL A C 1
ATOM 1663 O O . VAL A 1 208 ? -17.575 1.628 -9.157 1.00 73.69 208 VAL A O 1
ATOM 1666 N N . VAL A 1 209 ? -16.798 -0.193 -8.106 1.00 71.44 209 VAL A N 1
ATOM 1667 C CA . VAL A 1 209 ? -15.672 0.463 -7.430 1.00 71.44 209 VAL A CA 1
ATOM 1668 C C . VAL A 1 209 ? -14.444 -0.443 -7.474 1.00 71.44 209 VAL A C 1
ATOM 1670 O O . VAL A 1 209 ? -14.568 -1.661 -7.417 1.00 71.44 209 VAL A O 1
ATOM 1673 N N . ALA A 1 210 ? -13.249 0.144 -7.557 1.00 73.06 210 ALA A N 1
ATOM 1674 C CA . ALA A 1 210 ? -11.986 -0.595 -7.514 1.00 73.06 210 ALA A CA 1
ATOM 1675 C C . ALA A 1 210 ? -11.659 -1.021 -6.071 1.00 73.06 210 ALA A C 1
ATOM 1677 O O . ALA A 1 210 ? -10.815 -0.416 -5.406 1.00 73.06 210 ALA A O 1
ATOM 1678 N N . ALA A 1 211 ? -12.389 -2.020 -5.576 1.00 75.06 211 ALA A N 1
ATOM 1679 C CA . ALA A 1 211 ? -12.210 -2.597 -4.252 1.00 75.06 211 ALA A CA 1
ATOM 1680 C C . ALA A 1 211 ? -12.419 -4.119 -4.264 1.00 75.06 211 ALA A C 1
ATOM 1682 O O . ALA A 1 211 ? -13.081 -4.665 -5.156 1.00 75.06 211 ALA A O 1
ATOM 1683 N N . GLN A 1 212 ? -11.863 -4.795 -3.261 1.00 89.00 212 GLN A N 1
ATOM 1684 C CA . GLN A 1 212 ? -11.976 -6.240 -3.056 1.00 89.00 212 GLN A CA 1
ATOM 1685 C C . GLN A 1 212 ? -12.192 -6.574 -1.582 1.00 89.00 21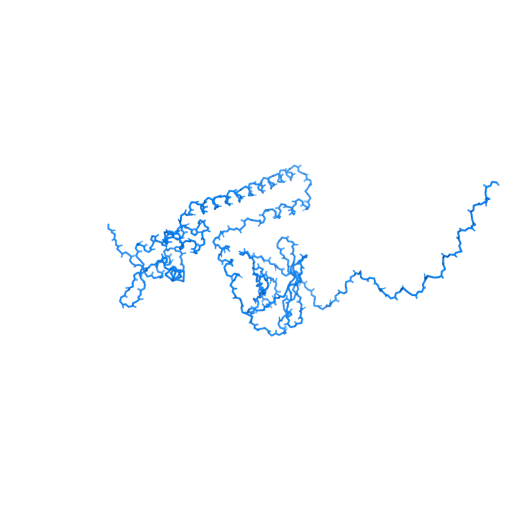2 GLN A C 1
ATOM 1687 O O . GLN A 1 212 ? -11.817 -5.807 -0.696 1.00 89.00 212 GLN A O 1
ATOM 1692 N N . LEU A 1 213 ? -12.757 -7.749 -1.335 1.00 92.12 213 LEU A N 1
ATOM 1693 C CA . LEU A 1 213 ? -12.886 -8.355 -0.020 1.00 92.12 213 LEU A CA 1
ATOM 1694 C C . LEU A 1 213 ? -12.196 -9.718 -0.038 1.00 92.12 213 LEU A C 1
ATOM 1696 O O . LEU A 1 213 ? -12.543 -10.563 -0.859 1.00 92.12 213 LEU A O 1
ATOM 1700 N N . SER A 1 214 ? -11.269 -9.938 0.888 1.00 95.88 214 SER A N 1
ATOM 1701 C CA . SER A 1 214 ? -10.700 -11.264 1.146 1.00 95.88 214 SER A CA 1
ATOM 1702 C C . SER A 1 214 ? -11.189 -11.758 2.498 1.00 95.88 214 SER A C 1
ATOM 1704 O O . SER A 1 214 ? -10.872 -11.165 3.529 1.00 95.88 214 SER A O 1
ATOM 1706 N N . PHE A 1 215 ? -11.973 -12.828 2.518 1.00 96.19 215 PHE A N 1
ATOM 1707 C CA . PHE A 1 215 ? -12.429 -13.451 3.753 1.00 96.19 215 PHE A CA 1
ATOM 1708 C C . PHE A 1 215 ? -11.316 -14.301 4.365 1.00 96.19 215 PHE A C 1
ATOM 1710 O O . PHE A 1 215 ? -10.542 -14.957 3.672 1.00 96.19 215 PHE A O 1
ATOM 1717 N N . ARG A 1 216 ? -11.226 -14.279 5.694 1.00 93.94 216 ARG A N 1
ATOM 1718 C CA . ARG A 1 216 ? -10.286 -15.092 6.465 1.00 93.94 216 ARG A CA 1
ATOM 1719 C C . ARG A 1 216 ? -11.049 -16.125 7.269 1.00 93.94 216 ARG A C 1
ATOM 1721 O O . ARG A 1 216 ? -12.101 -15.835 7.842 1.00 93.94 216 ARG A O 1
ATOM 1728 N N . ARG A 1 217 ? -10.509 -17.341 7.284 1.00 92.06 217 ARG A N 1
ATOM 1729 C CA . ARG A 1 217 ? -11.059 -18.477 8.019 1.00 92.06 217 ARG A CA 1
ATOM 1730 C C . ARG A 1 217 ? -10.218 -18.778 9.250 1.00 92.06 217 ARG A C 1
ATOM 1732 O O . ARG A 1 217 ? -8.994 -18.654 9.225 1.00 92.06 217 ARG A O 1
ATOM 1739 N N . GLY A 1 218 ? -10.889 -19.173 10.324 1.00 87.75 218 GLY A N 1
ATOM 1740 C CA . GLY A 1 218 ? -10.260 -19.675 11.534 1.00 87.75 218 GLY A CA 1
ATOM 1741 C C . GLY A 1 218 ? -9.821 -21.140 11.410 1.00 87.75 218 GLY A C 1
ATOM 1742 O O . GLY A 1 218 ? -10.091 -21.795 10.401 1.00 87.75 218 GLY A O 1
ATOM 1743 N N . PRO A 1 219 ? -9.179 -21.688 12.459 1.00 81.75 219 PRO A N 1
ATOM 1744 C CA . PRO A 1 219 ? -8.766 -23.095 12.516 1.00 81.75 219 PRO A CA 1
ATOM 1745 C C . PRO A 1 219 ? -9.928 -24.095 12.397 1.00 81.75 219 PRO A C 1
ATOM 1747 O O . PRO A 1 219 ? -9.719 -25.251 12.048 1.00 81.75 219 PRO A O 1
ATOM 1750 N N . ASP A 1 220 ? -11.150 -23.652 12.691 1.00 86.19 220 ASP A N 1
ATOM 1751 C CA . ASP A 1 220 ? -12.399 -24.408 12.580 1.00 86.19 220 ASP A CA 1
ATOM 1752 C C . ASP A 1 220 ? -13.006 -24.381 11.162 1.00 86.19 220 ASP A C 1
ATOM 1754 O O . ASP A 1 220 ? -14.103 -24.896 10.945 1.00 86.19 220 ASP A O 1
ATOM 1758 N N . GLY A 1 221 ? -12.318 -23.755 10.200 1.00 84.69 221 GLY A N 1
ATOM 1759 C CA . GLY A 1 221 ? -12.766 -23.600 8.816 1.00 84.69 221 GLY A CA 1
ATOM 1760 C C . GLY A 1 221 ? -13.851 -22.536 8.617 1.00 84.69 221 GLY A C 1
ATOM 1761 O O . GLY A 1 221 ? -14.299 -22.321 7.485 1.00 84.69 221 GLY A O 1
ATOM 1762 N N . ARG A 1 222 ? -14.281 -21.840 9.679 1.00 89.56 222 ARG A N 1
ATOM 1763 C CA . ARG A 1 222 ? -15.324 -20.808 9.601 1.00 89.56 222 ARG A CA 1
ATOM 1764 C C . ARG A 1 222 ? -14.726 -19.445 9.309 1.00 89.56 222 ARG A C 1
ATOM 1766 O O . ARG A 1 222 ? -13.660 -19.106 9.811 1.00 89.56 222 ARG A O 1
ATOM 1773 N N . VAL A 1 223 ? -15.452 -18.631 8.547 1.00 93.12 223 VAL A N 1
ATOM 1774 C CA . VAL A 1 223 ? -15.081 -17.232 8.318 1.00 93.12 223 VAL A CA 1
ATOM 1775 C C . VAL A 1 223 ? -15.129 -16.472 9.646 1.00 93.12 223 VAL A C 1
ATOM 1777 O O . VAL A 1 223 ? -16.179 -16.400 10.298 1.00 93.12 223 VAL A O 1
ATOM 1780 N N . ASN A 1 224 ? -13.985 -15.919 10.042 1.00 93.50 224 ASN A N 1
ATOM 1781 C CA . ASN A 1 224 ? -13.787 -15.187 11.294 1.00 93.50 224 ASN A CA 1
ATOM 1782 C C . ASN A 1 224 ? -13.345 -13.732 11.074 1.00 93.50 224 ASN A C 1
ATOM 1784 O O . ASN A 1 224 ? -13.182 -12.987 12.037 1.00 93.50 224 ASN A O 1
ATOM 1788 N N . GLY A 1 225 ? -13.176 -13.311 9.824 1.00 92.06 225 GLY A N 1
ATOM 1789 C CA . GLY A 1 225 ? -12.816 -11.946 9.480 1.00 92.06 225 GLY A CA 1
ATOM 1790 C C . GLY A 1 225 ? -12.813 -11.717 7.978 1.00 92.06 225 GLY A C 1
ATOM 1791 O O . GLY A 1 225 ? -12.991 -12.647 7.190 1.00 92.06 225 GLY A O 1
ATOM 1792 N N . LEU A 1 226 ? -12.573 -10.474 7.585 1.00 94.69 226 LEU A N 1
ATOM 1793 C CA . LEU A 1 226 ? -12.280 -10.104 6.208 1.00 94.69 226 LEU A CA 1
ATOM 1794 C C . LEU A 1 226 ? -11.194 -9.029 6.142 1.00 94.69 226 LEU A C 1
ATOM 1796 O O . LEU A 1 226 ? -10.793 -8.456 7.159 1.00 94.69 226 LEU A O 1
ATOM 1800 N N . VAL A 1 227 ? -10.702 -8.779 4.936 1.00 90.38 227 VAL A N 1
ATOM 1801 C CA . VAL A 1 227 ? -9.822 -7.666 4.587 1.00 90.38 227 VAL A CA 1
ATOM 1802 C C . VAL A 1 227 ? -10.468 -6.905 3.438 1.00 90.38 227 VAL A C 1
ATOM 1804 O O . VAL A 1 227 ? -10.775 -7.498 2.406 1.00 90.38 227 VAL A O 1
ATOM 1807 N N . LEU A 1 228 ? -10.681 -5.602 3.609 1.00 83.69 228 LEU A N 1
ATOM 1808 C CA . LEU A 1 228 ? -11.087 -4.697 2.537 1.00 83.69 228 LEU A CA 1
ATOM 1809 C C . LEU A 1 228 ? -9.838 -4.143 1.851 1.00 83.69 228 LEU A C 1
ATOM 1811 O O . LEU A 1 228 ? -9.048 -3.430 2.468 1.00 83.69 228 LEU A O 1
ATOM 1815 N N . HIS A 1 229 ? -9.686 -4.433 0.565 1.00 83.62 229 HIS A N 1
ATOM 1816 C CA . HIS A 1 229 ? -8.615 -3.913 -0.276 1.00 83.62 229 HIS A CA 1
ATOM 1817 C C . HIS A 1 229 ? -9.177 -2.755 -1.103 1.00 83.62 229 HIS A C 1
ATOM 1819 O O . HIS A 1 229 ? -10.024 -2.968 -1.969 1.00 83.62 229 HIS A O 1
ATOM 1825 N N . GLN A 1 230 ? -8.757 -1.519 -0.832 1.00 62.28 230 GLN A N 1
ATOM 1826 C CA . GLN A 1 230 ? -9.231 -0.349 -1.576 1.00 62.28 230 GLN A CA 1
ATOM 1827 C C . GLN A 1 230 ? -8.200 0.783 -1.563 1.00 62.28 230 GLN A C 1
ATOM 1829 O O . GLN A 1 230 ? -7.583 1.069 -0.539 1.00 62.28 230 GLN A O 1
ATOM 1834 N N . ASN A 1 231 ? -8.037 1.481 -2.692 1.00 53.38 231 ASN A N 1
ATOM 1835 C CA . ASN A 1 231 ? -7.153 2.649 -2.836 1.00 53.38 231 ASN A CA 1
ATOM 1836 C C . ASN A 1 231 ? -5.679 2.404 -2.437 1.00 53.38 231 ASN A C 1
ATOM 1838 O O . ASN A 1 231 ? -4.955 3.337 -2.078 1.00 53.38 231 ASN A O 1
ATOM 1842 N N . GLY A 1 232 ? -5.209 1.163 -2.552 1.00 59.19 232 GLY A N 1
ATOM 1843 C CA . GLY A 1 232 ? -3.873 0.710 -2.160 1.00 59.19 232 GLY A CA 1
ATOM 1844 C C . GLY A 1 232 ? -3.716 0.391 -0.677 1.00 59.19 232 GLY A C 1
ATOM 1845 O O . GLY A 1 232 ? -2.597 0.110 -0.240 1.00 59.19 232 GLY A O 1
ATOM 1846 N N . TYR A 1 233 ? -4.813 0.439 0.073 1.00 59.53 233 TYR A N 1
ATOM 1847 C CA . TYR A 1 233 ? -4.881 0.088 1.484 1.00 59.53 233 TYR A CA 1
ATOM 1848 C C . TYR A 1 233 ? -5.523 -1.279 1.662 1.00 59.53 233 TYR A C 1
ATOM 1850 O O . TYR A 1 233 ? -6.292 -1.731 0.809 1.00 59.53 233 TYR A O 1
ATOM 1858 N N . GLU A 1 234 ? -5.192 -1.902 2.784 1.00 77.38 234 GLU A N 1
ATOM 1859 C CA . GLU A 1 234 ? -5.794 -3.132 3.274 1.00 77.38 234 GLU A CA 1
ATOM 1860 C C . GLU A 1 234 ? -6.308 -2.836 4.676 1.00 77.38 234 GLU A C 1
ATOM 1862 O O . GLU A 1 234 ? -5.552 -2.370 5.525 1.00 77.38 234 GLU A O 1
ATOM 1867 N N . GLN A 1 235 ? -7.607 -3.020 4.886 1.00 72.00 235 GLN A N 1
ATOM 1868 C CA . GLN A 1 235 ? -8.266 -2.761 6.160 1.00 72.00 235 GLN A CA 1
ATOM 1869 C C . GLN A 1 235 ? -8.809 -4.071 6.699 1.00 72.00 235 GLN A C 1
ATOM 1871 O O . GLN A 1 235 ? -9.690 -4.688 6.098 1.00 72.00 235 GLN A O 1
ATOM 1876 N N . GLU A 1 236 ? -8.269 -4.501 7.828 1.00 83.56 236 GLU A N 1
ATOM 1877 C CA . GLU A 1 236 ? -8.695 -5.725 8.480 1.00 83.56 236 GLU A CA 1
ATOM 1878 C C . GLU A 1 236 ? -9.989 -5.504 9.270 1.00 83.56 236 GLU A C 1
ATOM 1880 O O . GLU A 1 236 ? -10.139 -4.504 9.971 1.00 83.56 236 GLU A O 1
ATOM 1885 N N . ALA A 1 237 ? -10.918 -6.456 9.176 1.00 78.12 237 ALA A N 1
ATOM 1886 C CA . ALA A 1 237 ? -12.159 -6.437 9.937 1.00 78.12 237 ALA A CA 1
ATOM 1887 C C . ALA A 1 237 ? -12.467 -7.823 10.524 1.00 78.12 237 ALA A C 1
ATOM 1889 O O . ALA A 1 237 ? -12.971 -8.698 9.808 1.00 78.12 237 ALA A O 1
ATOM 1890 N N . PRO A 1 238 ? -12.170 -8.066 11.814 1.00 83.81 238 PRO A N 1
ATOM 1891 C CA . PRO A 1 238 ? -12.625 -9.264 12.507 1.00 83.81 238 PRO A CA 1
ATOM 1892 C C . PRO A 1 238 ? -14.153 -9.367 12.498 1.00 83.81 238 PRO A C 1
ATOM 1894 O O . PRO A 1 238 ? -14.868 -8.366 12.604 1.00 83.81 238 PRO A O 1
ATOM 1897 N N . ARG A 1 239 ? -14.664 -10.592 12.383 1.00 85.56 239 ARG A N 1
ATOM 1898 C CA . ARG A 1 239 ? -16.096 -10.871 12.488 1.00 85.56 239 ARG A CA 1
ATOM 1899 C C . ARG A 1 239 ? -16.535 -10.669 13.934 1.00 85.56 239 ARG A C 1
ATOM 1901 O O . ARG A 1 239 ? -15.917 -11.212 14.846 1.00 85.56 239 ARG A O 1
ATOM 1908 N N . ILE A 1 240 ? -17.609 -9.913 14.135 1.00 81.88 240 ILE A N 1
ATOM 1909 C CA . ILE A 1 240 ? -18.127 -9.592 15.477 1.00 81.88 240 ILE A CA 1
ATOM 1910 C C . ILE A 1 240 ? -19.333 -10.439 15.881 1.00 81.88 240 ILE A C 1
ATOM 1912 O O . ILE A 1 240 ? -19.742 -10.440 17.040 1.00 81.88 240 ILE A O 1
ATOM 1916 N N . ASP A 1 241 ? -19.850 -11.234 14.950 1.00 65.25 241 ASP A N 1
ATOM 1917 C CA . ASP A 1 241 ? -21.011 -12.087 15.165 1.00 65.25 241 ASP A CA 1
ATOM 1918 C C . ASP A 1 241 ? -20.583 -13.426 15.784 1.00 65.25 241 ASP A C 1
ATOM 1920 O O . ASP A 1 241 ? -20.670 -14.493 15.171 1.00 65.25 241 ASP A O 1
ATOM 1924 N N . ALA A 1 242 ? -20.073 -13.385 17.013 1.00 41.09 242 ALA A N 1
ATOM 1925 C CA . ALA A 1 242 ? -19.820 -14.589 17.791 1.00 41.09 242 ALA A CA 1
ATOM 1926 C C . ALA A 1 242 ? -21.128 -15.081 18.443 1.00 41.09 242 ALA A C 1
ATOM 1928 O O . ALA A 1 242 ? -21.395 -14.812 19.610 1.00 41.09 242 ALA A O 1
ATOM 1929 N N . GLY A 1 243 ? -21.927 -15.835 17.676 1.00 36.53 243 GLY A N 1
ATOM 1930 C CA . GLY A 1 243 ? -22.945 -16.757 18.200 1.00 36.53 243 GLY A CA 1
ATOM 1931 C C . GLY A 1 243 ? -24.402 -16.441 17.843 1.00 36.53 243 GLY A C 1
ATOM 1932 O O . GLY A 1 243 ? -24.996 -15.514 18.378 1.00 36.53 243 GLY A O 1
ATOM 1933 N N . GLY A 1 244 ? -25.015 -17.308 17.027 1.00 27.75 244 GLY A N 1
ATOM 1934 C CA . GLY A 1 244 ? -26.475 -17.425 16.919 1.00 27.75 244 GLY A CA 1
ATOM 1935 C C . GLY A 1 244 ? -27.000 -17.342 15.490 1.00 27.75 244 GLY A C 1
ATOM 1936 O O . GLY A 1 244 ? -27.179 -16.262 14.939 1.00 27.75 244 GLY A O 1
ATOM 1937 N N . GLY A 1 245 ? -27.290 -18.499 14.896 1.00 28.97 245 GLY A N 1
ATOM 1938 C CA . GLY A 1 245 ? -28.074 -18.561 13.670 1.00 28.97 245 GLY A CA 1
ATOM 1939 C C . GLY A 1 245 ? -29.499 -18.035 13.866 1.00 28.97 245 GLY A C 1
ATOM 1940 O O . GLY A 1 245 ? -30.066 -18.117 14.951 1.00 28.97 245 GLY A O 1
ATOM 1941 N N . GLY A 1 246 ? -30.088 -17.570 12.764 1.00 29.25 246 GLY A N 1
ATOM 1942 C CA . GLY A 1 246 ? -31.534 -17.541 12.562 1.00 29.25 246 GLY A CA 1
ATOM 1943 C C . GLY A 1 246 ? -32.314 -16.477 13.333 1.00 29.25 246 GLY A C 1
ATOM 1944 O O . GLY A 1 246 ? -32.821 -16.730 14.419 1.00 29.25 246 GLY A O 1
ATOM 1945 N N . LYS A 1 247 ? -32.563 -15.343 12.674 1.00 26.55 247 LYS A N 1
ATOM 1946 C CA . LYS A 1 247 ? -33.899 -14.853 12.273 1.00 26.55 247 LYS A CA 1
ATOM 1947 C C . LYS A 1 247 ? -33.808 -13.363 11.967 1.00 26.55 247 LYS A C 1
ATOM 1949 O O . LYS A 1 247 ? -33.246 -12.593 12.737 1.00 26.55 247 LYS A O 1
ATOM 1954 N N . ALA A 1 248 ? -34.415 -12.969 10.850 1.00 38.03 248 ALA A N 1
ATOM 1955 C CA . ALA A 1 248 ? -34.716 -11.585 10.526 1.00 38.03 248 ALA A CA 1
ATOM 1956 C C . ALA A 1 248 ? -35.496 -10.944 11.690 1.00 38.03 248 ALA A C 1
ATOM 1958 O O . ALA A 1 248 ? -36.700 -11.154 11.853 1.00 38.03 248 ALA A O 1
ATOM 1959 N N . GLY A 1 249 ? -34.779 -10.210 12.538 1.00 26.33 249 GLY A N 1
ATOM 1960 C CA . GLY A 1 249 ? -35.340 -9.393 13.598 1.00 26.33 249 GLY A CA 1
ATOM 1961 C C . GLY A 1 249 ? -35.945 -8.137 12.989 1.00 26.33 249 GLY A C 1
ATOM 1962 O O . GLY A 1 249 ? -35.232 -7.279 12.476 1.00 26.33 249 GLY A O 1
ATOM 1963 N N . ARG A 1 250 ? -37.276 -8.078 13.025 1.00 26.86 250 ARG A N 1
ATOM 1964 C CA . ARG A 1 250 ? -38.128 -6.895 12.847 1.00 26.86 250 ARG A CA 1
ATOM 1965 C C . ARG A 1 250 ? -37.417 -5.599 13.269 1.00 26.86 250 ARG A C 1
ATOM 1967 O O . ARG A 1 250 ? -36.936 -5.507 14.396 1.00 26.86 250 ARG A O 1
ATOM 1974 N N . ARG A 1 251 ? -37.430 -4.581 12.400 1.00 26.58 251 ARG A N 1
ATOM 1975 C CA . ARG A 1 251 ? -37.112 -3.200 12.796 1.00 26.58 251 ARG A CA 1
ATOM 1976 C C . ARG A 1 251 ? -38.088 -2.767 13.905 1.00 26.58 251 ARG A C 1
ATOM 1978 O O . ARG A 1 251 ? -39.295 -2.904 13.704 1.00 26.58 251 ARG A O 1
ATOM 1985 N N . PRO A 1 252 ? -37.625 -2.237 15.046 1.00 29.47 252 PRO A N 1
ATOM 1986 C CA . PRO A 1 252 ? -38.490 -1.502 15.958 1.00 29.47 252 PRO A CA 1
ATOM 1987 C C . PRO A 1 252 ? -38.746 -0.114 15.358 1.00 29.47 252 PRO A C 1
ATOM 1989 O O . PRO A 1 252 ? -37.798 0.648 15.179 1.00 29.47 252 PRO A O 1
ATOM 1992 N N . GLY A 1 253 ? -40.005 0.215 15.052 1.00 36.56 253 GLY A N 1
ATOM 1993 C CA . GLY A 1 253 ? -40.416 1.611 14.848 1.00 36.56 253 GLY A CA 1
ATOM 1994 C C . GLY A 1 253 ? -41.032 2.010 13.504 1.00 36.56 253 GLY A C 1
ATOM 1995 O O . GLY A 1 253 ? -40.960 3.188 13.173 1.00 36.56 253 GLY A O 1
ATOM 1996 N N . GLU A 1 254 ? -41.663 1.109 12.748 1.00 29.95 254 GLU A N 1
ATOM 1997 C CA . GLU A 1 254 ? -42.631 1.535 11.719 1.00 29.95 254 GLU A CA 1
ATOM 1998 C C . GLU A 1 254 ? -44.047 1.555 12.328 1.00 29.95 254 GLU A C 1
ATOM 2000 O O . GLU A 1 254 ? -44.463 0.545 12.903 1.00 29.95 254 GLU A O 1
ATOM 2005 N N . PRO A 1 255 ? -44.776 2.687 12.284 1.00 31.53 255 PRO A N 1
ATOM 2006 C CA . PRO A 1 255 ? -46.138 2.760 12.800 1.00 31.53 255 PRO A CA 1
ATOM 2007 C C . PRO A 1 255 ? -47.108 1.987 11.893 1.00 31.53 255 PRO A C 1
ATOM 2009 O O . PRO A 1 255 ? -47.119 2.172 10.679 1.00 31.53 255 PRO A O 1
ATOM 2012 N N . ASP A 1 256 ? -47.938 1.135 12.502 1.00 31.16 256 ASP A N 1
ATOM 2013 C CA . ASP A 1 256 ? -48.986 0.362 11.827 1.00 31.16 256 ASP A CA 1
ATOM 2014 C C . ASP A 1 256 ? -50.020 1.293 11.166 1.00 31.16 256 ASP A C 1
ATOM 2016 O O . ASP A 1 256 ? -50.909 1.855 11.812 1.00 31.16 256 ASP A O 1
ATOM 2020 N N . GLU A 1 257 ? -49.951 1.401 9.842 1.00 37.16 257 GLU A N 1
ATOM 2021 C CA . GLU A 1 257 ? -50.834 2.199 8.982 1.00 37.16 257 GLU A CA 1
ATOM 2022 C C . GLU A 1 257 ? -52.241 1.577 8.800 1.00 37.16 257 GLU A C 1
ATOM 2024 O O . GLU A 1 257 ? -52.866 1.672 7.744 1.00 37.16 257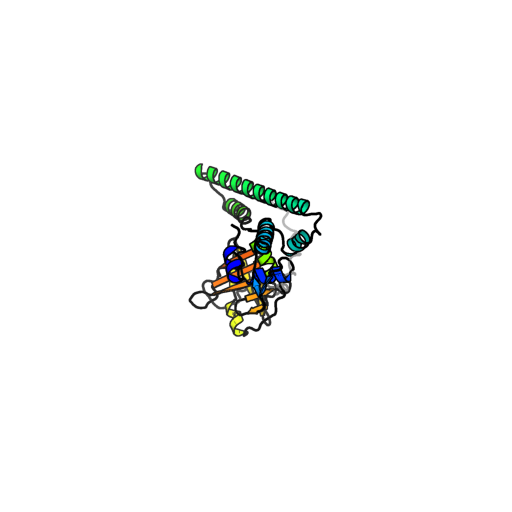 GLU A O 1
ATOM 2029 N N . LYS A 1 258 ? -52.780 0.906 9.830 1.00 37.72 258 LYS A N 1
ATOM 2030 C CA . LYS A 1 258 ? -54.116 0.272 9.787 1.00 37.72 258 LYS A CA 1
ATOM 2031 C C . LYS A 1 258 ? -55.028 0.537 10.986 1.00 37.72 258 LYS A C 1
ATOM 2033 O O . LYS A 1 258 ? -56.025 -0.158 11.160 1.00 37.72 258 LYS A O 1
ATOM 2038 N N . GLN A 1 259 ? -54.782 1.595 11.755 1.00 37.25 259 GLN A N 1
ATOM 2039 C CA . GLN A 1 259 ? -55.764 2.116 12.720 1.00 37.25 259 GLN A CA 1
ATOM 2040 C C . GLN A 1 259 ? -56.004 3.618 12.535 1.00 37.25 259 GLN A C 1
ATOM 2042 O O . GLN A 1 259 ? -55.901 4.409 13.464 1.00 37.25 259 GLN A O 1
ATOM 2047 N N . ALA A 1 260 ? -56.361 4.020 11.316 1.00 35.12 260 ALA A N 1
ATOM 2048 C CA . ALA A 1 260 ? -56.836 5.370 11.013 1.00 35.12 260 ALA A CA 1
ATOM 2049 C C . ALA A 1 260 ? -58.132 5.314 10.191 1.00 35.12 260 ALA A C 1
ATOM 2051 O O . ALA A 1 260 ? -58.234 5.861 9.101 1.00 35.12 260 ALA A O 1
ATOM 2052 N N . ALA A 1 261 ? -59.139 4.616 10.711 1.00 41.31 261 ALA A N 1
ATOM 2053 C CA . ALA A 1 261 ? -60.509 4.704 10.213 1.00 41.31 261 ALA A CA 1
ATOM 2054 C C . ALA A 1 261 ? -61.473 4.400 11.363 1.00 41.31 261 ALA A C 1
ATOM 2056 O O . ALA A 1 261 ? -62.009 3.303 11.475 1.00 41.31 261 ALA A O 1
ATOM 2057 N N . GLY A 1 262 ? -61.637 5.350 12.287 1.00 39.78 262 GLY A N 1
ATOM 2058 C CA . GLY A 1 262 ? -62.597 5.155 13.374 1.00 39.78 262 GLY A CA 1
ATOM 2059 C C . GLY A 1 262 ? -62.463 6.050 14.596 1.00 39.78 262 GLY A C 1
ATOM 2060 O O . GLY A 1 262 ? -62.825 5.611 15.680 1.00 39.78 262 GLY A O 1
ATOM 2061 N N . ARG A 1 263 ? -61.938 7.278 14.492 1.00 39.81 263 ARG A N 1
ATOM 2062 C CA . ARG A 1 263 ? -62.055 8.242 15.603 1.00 39.81 263 ARG A CA 1
ATOM 2063 C C . ARG A 1 263 ? -61.870 9.693 15.168 1.00 39.81 263 ARG A C 1
ATOM 2065 O O . ARG A 1 263 ? -61.099 10.441 15.748 1.00 39.81 263 ARG A O 1
ATOM 2072 N N . GLN A 1 264 ? -62.613 10.109 14.147 1.00 40.78 264 GLN A N 1
ATOM 2073 C CA . GLN A 1 264 ? -62.670 11.522 13.759 1.00 40.78 264 GLN A CA 1
ATOM 2074 C C . GLN A 1 264 ? -64.091 11.975 13.445 1.00 40.78 264 GLN A C 1
ATOM 2076 O O . GLN A 1 264 ? -64.352 12.643 12.460 1.00 40.78 264 GLN A O 1
ATOM 2081 N N . GLN A 1 265 ? -65.019 11.624 14.333 1.00 46.34 265 GLN A N 1
ATOM 2082 C CA . GLN A 1 265 ? -66.294 12.318 14.499 1.00 46.34 265 GLN A CA 1
AT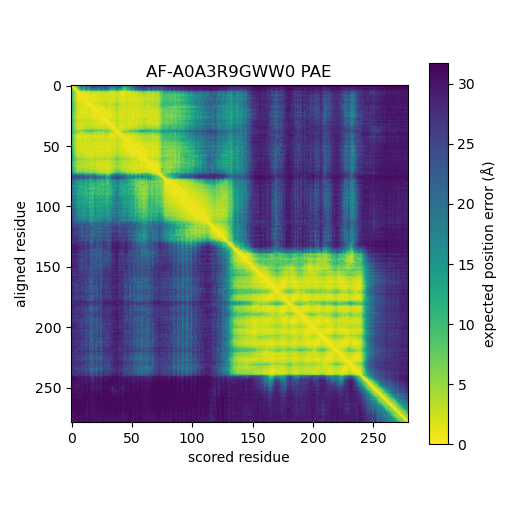OM 2083 C C . GLN A 1 265 ? -66.673 12.244 15.980 1.00 46.34 265 GLN A C 1
ATOM 2085 O O . GLN A 1 265 ? -67.318 11.291 16.400 1.00 46.34 265 GLN A O 1
ATOM 2090 N N . ARG A 1 266 ? -66.166 13.191 16.783 1.00 45.78 266 ARG A N 1
ATOM 2091 C CA . ARG A 1 266 ? -66.699 13.664 18.085 1.00 45.78 266 ARG A CA 1
ATOM 2092 C C . ARG A 1 266 ? -65.643 14.541 18.768 1.00 45.78 266 ARG A C 1
ATOM 2094 O O . ARG A 1 266 ? -64.993 14.120 19.713 1.00 45.78 266 ARG A O 1
ATOM 2101 N N . SER A 1 267 ? -65.443 15.750 18.249 1.00 40.25 267 SER A N 1
ATOM 2102 C CA . SER A 1 267 ? -64.870 16.868 19.018 1.00 40.25 267 SER A CA 1
ATOM 2103 C C . SER A 1 267 ? -65.115 18.193 18.289 1.00 40.25 267 SER A C 1
ATOM 2105 O O . SER A 1 267 ? -64.189 18.907 17.926 1.00 40.25 267 SER A O 1
ATOM 2107 N N . VAL A 1 268 ? -66.389 18.494 18.022 1.00 42.75 268 VAL A N 1
ATOM 2108 C CA . VAL A 1 268 ? -66.862 19.860 17.744 1.00 42.75 268 VAL A CA 1
ATOM 2109 C C . VAL A 1 268 ? -68.211 20.009 18.449 1.00 42.75 268 VAL A C 1
ATOM 2111 O O . VAL A 1 268 ? -69.250 19.948 17.810 1.00 42.75 268 VAL A O 1
ATOM 2114 N N . ALA A 1 269 ? -68.190 20.041 19.785 1.00 45.62 269 ALA A N 1
ATOM 2115 C CA . ALA A 1 269 ? -69.280 20.516 20.654 1.00 45.62 269 ALA A CA 1
ATOM 2116 C C . ALA A 1 269 ? -68.901 20.283 22.128 1.00 45.62 269 ALA A C 1
ATOM 2118 O O . ALA A 1 269 ? -69.405 19.350 22.739 1.00 45.62 269 ALA A O 1
ATOM 2119 N N . ALA A 1 270 ? -67.966 21.066 22.679 1.00 44.94 270 ALA A N 1
ATOM 2120 C CA . ALA A 1 270 ? -67.824 21.266 24.134 1.00 44.94 270 ALA A CA 1
ATOM 2121 C C . ALA A 1 270 ? -66.713 22.287 24.450 1.00 44.94 270 ALA A C 1
ATOM 2123 O O . ALA A 1 270 ? -65.797 22.007 25.214 1.00 44.94 270 ALA A O 1
ATOM 2124 N N . GLN A 1 271 ? -66.763 23.479 23.851 1.00 43.50 271 GLN A N 1
ATOM 2125 C CA . GLN A 1 271 ? -65.938 24.605 24.308 1.00 43.50 271 GLN A CA 1
ATOM 2126 C C . GLN A 1 271 ? -66.726 25.918 24.175 1.00 43.50 271 GLN A C 1
ATOM 2128 O O . GLN A 1 271 ? -66.319 26.856 23.502 1.00 43.50 271 GLN A O 1
ATOM 2133 N N . CYS A 1 272 ? -67.905 25.948 24.793 1.00 39.94 272 CYS A N 1
ATOM 2134 C CA . CYS A 1 272 ? -68.670 27.150 25.127 1.00 39.94 272 CYS A CA 1
ATOM 2135 C C . CYS A 1 272 ? -69.549 26.786 26.324 1.00 39.94 272 CYS A C 1
ATOM 2137 O O . CYS A 1 272 ? -70.691 26.410 26.134 1.00 39.94 272 CYS A O 1
ATOM 2139 N N . ASP A 1 273 ? -68.948 26.732 27.515 1.00 46.06 273 ASP A N 1
ATOM 2140 C CA . ASP A 1 273 ? -69.616 26.951 28.810 1.00 46.06 273 ASP A CA 1
ATOM 2141 C C . ASP A 1 273 ? -68.661 26.568 29.940 1.00 46.06 273 ASP A C 1
ATOM 2143 O O . ASP A 1 273 ? -68.644 25.433 30.414 1.00 46.06 273 ASP A O 1
ATOM 2147 N N . ARG A 1 274 ? -67.804 27.517 30.333 1.00 46.66 274 ARG A N 1
ATOM 2148 C CA . ARG A 1 274 ? -67.214 27.595 31.684 1.00 46.66 274 ARG A CA 1
ATOM 2149 C C . ARG A 1 274 ? -66.432 28.901 31.874 1.00 46.66 274 ARG A C 1
ATOM 2151 O O . ARG A 1 274 ? -65.245 28.916 32.184 1.00 46.66 274 ARG A O 1
ATOM 2158 N N . ARG A 1 275 ? -67.118 30.027 31.660 1.00 50.09 275 ARG A N 1
ATOM 2159 C CA . ARG A 1 275 ? -66.673 31.356 32.109 1.00 50.09 275 ARG A CA 1
ATOM 2160 C C . ARG A 1 275 ? -67.865 32.179 32.596 1.00 50.09 275 ARG A C 1
ATOM 2162 O O . ARG A 1 275 ? -68.213 33.174 31.987 1.00 50.09 275 ARG A O 1
ATOM 2169 N N . THR A 1 276 ? -68.456 31.758 33.708 1.00 44.38 276 THR A N 1
ATOM 2170 C CA . THR A 1 276 ? -69.237 32.613 34.618 1.00 44.38 276 THR A CA 1
ATOM 2171 C C . THR A 1 276 ? -69.488 31.839 35.909 1.00 44.38 276 THR A C 1
ATOM 2173 O O . THR A 1 276 ? -69.822 30.662 35.834 1.00 44.38 276 THR A O 1
ATOM 2176 N N . SER A 1 277 ? -69.391 32.532 37.050 1.00 37.34 277 SER A N 1
ATOM 2177 C CA . SER A 1 277 ? -69.676 32.085 38.427 1.00 37.34 277 SER A CA 1
ATOM 2178 C C . SER A 1 277 ? -68.478 31.558 39.233 1.00 37.34 277 SER A C 1
ATOM 2180 O O . SER A 1 277 ? -68.287 30.362 39.385 1.00 37.34 277 SER A O 1
ATOM 2182 N N . GLU A 1 278 ? -67.695 32.497 39.774 1.00 44.91 278 GLU A N 1
ATOM 2183 C CA . GLU A 1 278 ? -67.210 32.453 41.164 1.00 44.91 278 GLU A CA 1
ATOM 2184 C C . GLU A 1 278 ? -66.907 33.901 41.606 1.00 44.91 278 GLU A C 1
ATOM 2186 O O . GLU A 1 278 ? -65.817 34.443 41.411 1.00 44.91 278 GLU A O 1
ATOM 2191 N N . ARG A 1 279 ? -67.958 34.563 42.097 1.00 38.97 279 ARG A N 1
ATOM 2192 C CA . ARG A 1 279 ? -67.957 35.687 43.040 1.00 38.97 279 ARG A CA 1
ATOM 2193 C C . ARG A 1 279 ? -69.294 35.684 43.763 1.00 38.97 279 ARG A C 1
ATOM 2195 O O . ARG A 1 279 ? -70.301 35.394 43.078 1.00 38.97 279 ARG A O 1
#

Nearest PDB structures (foldseek):
  2zhh-assembly1_A-2  TM=7.252E-01  e=1.207E-04  Escherichia coli K-12
  2zhg-assembly1_A-2  TM=7.287E-01  e=1.803E-04  Escherichia coli K-12
  3qao-assembly1_A-2  TM=6.077E-01  e=8.557E-05  Listeria monocytogenes EGD-e
  5i44-assembly4_G-2  TM=8.661E-01  e=3.523E-02  Bacillus subtilis subsp. subtilis str. 168
  3ucs-assembly1_A  TM=5.509E-01  e=6.308E-03  Klebsiella pneumoniae 342

Secondary structure (DSSP, 8-state):
-----PEEHHHHHHHHT--HHHHHHHHHTTS---EE-TT--EEE-HHHHHHHHHHHHHHHTT--HHHHHHHHTT--TTHHHHHHHHHHHHHHHHHHHHHHHHHHHHHHHHHHTTPPPPHHHHHHHHHHHGGG---HHHHHHHHHHHTS--------TTGGGGG-EEEE-TTS-EEEEEEETTEEEEEETTS--EEEEEEETTEEE-SSSSEEEEEEE-TTSSEEEEEEEETTEEEEEEB---S--------S----TT--SS--SS-SS-SS---S---

pLDDT: mean 70.98, std 18.78, range [26.33, 96.19]

Foldseek 3Di:
DDDFDWDFLVRLCVVLVHHSVVVVVCVVLVQADFDADPVRTGTATPVRSVSSVVLVVVVQLLDDPVVVSCVSVVNDPCVVVSSVVSVVVVVVLVVLVVVLVVLVVVVVVCVVVVHDDDPVSVLVSVVSPVPNDDSSNLLVVLLVVLQDDADFDDDDPVCQVLPAAWWAWPSGWIWGWDDDVVAIWIDTPPDDTFGWGDRDVQWIDGPVFSKIKGFDADPVRGGQWIWIRHSSDTITTGGPPPDDDDDDDDDPDDDDPPPDDPPPPDDDPDDPDDPDDDD

Mean predicted aligned error: 19.14 Å

Sequence (279 aa):
MNENLWLTAAECAERIGLTVKALRLYEKRGLINPWRTGKNWRLYGVEELARLNEILALKRLGLSLARITELLAGQATDLDRTLVMQQTQLLSLRSRVEDSLSRINALRQRIAAGEPISINELVSIAKETSMTDQSADAVAWRRYEQARPRTEGEIAPELLDHYLGAYLFDWGSSIAIARREGGLTARVLGQEALDIYPEKEDEFFYRVVAAQLSFRRGPDGRVNGLVLHQNGYEQEAPRIDAGGGGKAGRRPGEPDEKQAAGRQQRSVAAQCDRRTSER

InterPro domains:
  IPR000551 MerR-type HTH domain [PF13411] (8-74)
  IPR000551 MerR-type HTH domain [PR00040] (8-19)
  IPR000551 MerR-type HTH domain [PR00040] (19-32)
  IPR000551 MerR-type HTH domain [PR00040] (42-62)
  IPR000551 MerR-type HTH domain [PS50937] (13-74)
  IPR000551 MerR-type HTH domain [SM00422] (7-75)
  IPR009061 Putative DNA-binding domain superfamily [SSF46955] (8-112)
  IPR021860 Peptidase S12, Pab87-related, C-terminal [PF11954] (150-229)
  IPR047057 MerR transcriptional regulator [PTHR30204] (5-136)

Organism: NCBI:txid574561

Radius of gyration: 30.85 Å; Cα contacts (8 Å, |Δi|>4): 322; chains: 1; bounding box: 110×60×71 Å

Solvent-accessible surface area (backbone atoms only — not comparable to full-atom values): 16885 Å² total; per-residue (Å²): 137,82,77,86,63,63,27,43,54,64,57,44,14,61,76,72,75,50,48,57,66,53,55,54,52,36,39,74,67,67,69,39,80,63,48,64,47,100,85,68,46,56,30,34,41,68,67,45,52,53,45,52,51,50,53,50,52,44,33,77,66,55,50,51,72,68,57,50,47,42,44,77,68,74,70,49,96,47,57,68,60,51,50,52,52,45,50,51,52,52,52,53,51,49,51,54,51,53,54,43,50,52,52,53,51,54,50,52,53,39,52,75,71,68,50,89,79,54,70,68,60,56,52,52,52,53,63,66,57,68,77,69,88,71,60,58,58,61,29,52,51,36,34,54,61,49,60,49,91,81,63,78,45,88,74,65,78,79,61,60,64,60,65,53,44,43,22,40,33,89,90,74,51,40,39,36,33,40,85,46,95,96,48,38,27,44,24,45,74,98,53,75,73,39,64,44,42,42,48,48,91,57,31,30,33,36,92,89,48,61,32,35,39,40,55,38,61,43,98,85,71,44,64,48,27,35,30,43,37,43,88,29,41,77,46,59,16,49,46,68,72,85,78,82,84,88,75,93,75,76,80,88,82,78,80,78,94,79,81,87,84,86,85,88,84,87,86,89,85,86,91,85,87,86,87,82,89,90,129